Protein AF-A0AAU3KYB6-F1 (afdb_monomer_lite)

Structure (mmCIF, N/CA/C/O backbone):
data_AF-A0AAU3KYB6-F1
#
_entry.id   AF-A0AAU3KYB6-F1
#
loop_
_atom_site.group_PDB
_atom_site.id
_atom_site.type_symbol
_atom_site.label_atom_id
_atom_site.label_alt_id
_atom_site.label_comp_id
_atom_site.label_asym_id
_atom_site.label_entity_id
_atom_site.label_seq_id
_atom_site.pdbx_PDB_ins_code
_atom_site.Cartn_x
_atom_site.Cartn_y
_atom_site.Cartn_z
_atom_site.occupancy
_atom_site.B_iso_or_equiv
_atom_site.auth_seq_id
_atom_site.auth_comp_id
_atom_site.auth_asym_id
_atom_site.auth_atom_id
_atom_site.pdbx_PDB_model_num
ATOM 1 N N . MET A 1 1 ? 29.340 12.525 46.008 1.00 50.62 1 MET A N 1
ATOM 2 C CA . MET A 1 1 ? 28.254 12.495 45.004 1.00 50.62 1 MET A CA 1
ATOM 3 C C . MET A 1 1 ? 28.821 12.035 43.670 1.00 50.62 1 MET A C 1
ATOM 5 O O . MET A 1 1 ? 29.657 12.746 43.134 1.00 50.62 1 MET A O 1
ATOM 9 N N . ARG A 1 2 ? 28.405 10.852 43.195 1.00 40.25 2 ARG A N 1
ATOM 10 C CA . ARG A 1 2 ? 28.238 10.410 41.789 1.00 40.25 2 ARG A CA 1
ATOM 11 C C . ARG A 1 2 ? 28.167 8.876 41.790 1.00 40.25 2 ARG A C 1
ATOM 13 O O . ARG A 1 2 ? 29.157 8.210 42.063 1.00 40.25 2 ARG A O 1
ATOM 20 N N . ARG A 1 3 ? 26.961 8.345 41.566 1.00 44.59 3 ARG A N 1
ATOM 21 C CA . ARG A 1 3 ? 26.698 6.936 41.245 1.00 44.59 3 ARG A CA 1
ATOM 22 C C . ARG A 1 3 ? 26.716 6.795 39.717 1.00 44.59 3 ARG A C 1
ATOM 24 O O . ARG A 1 3 ? 26.076 7.601 39.051 1.00 44.59 3 ARG A O 1
ATOM 31 N N . LEU A 1 4 ? 27.405 5.780 39.205 1.00 51.25 4 LEU A N 1
ATOM 32 C CA . LEU A 1 4 ? 27.315 5.232 37.841 1.00 51.25 4 LEU A CA 1
ATOM 33 C C . LEU A 1 4 ? 27.366 3.705 38.046 1.00 51.25 4 LEU A C 1
ATOM 35 O O . LEU A 1 4 ? 28.386 3.203 38.503 1.00 51.25 4 LEU A O 1
ATOM 39 N N . SER A 1 5 ? 26.230 3.015 38.182 1.00 47.16 5 SER A N 1
ATOM 40 C CA . SER A 1 5 ? 25.428 2.360 37.128 1.00 47.16 5 SER A CA 1
ATOM 41 C C . SER A 1 5 ? 26.242 1.459 36.193 1.00 47.16 5 SER A C 1
ATOM 43 O O . SER A 1 5 ? 27.026 1.937 35.381 1.00 47.16 5 SER A O 1
ATOM 45 N N . ALA A 1 6 ? 26.007 0.152 36.328 1.00 44.03 6 ALA A N 1
ATOM 46 C CA . ALA A 1 6 ? 26.523 -0.927 35.491 1.00 44.03 6 ALA A CA 1
ATOM 47 C C . ALA A 1 6 ? 25.641 -1.153 34.245 1.00 44.03 6 ALA A C 1
ATOM 49 O O . ALA A 1 6 ? 24.423 -0.991 34.346 1.00 44.03 6 ALA A O 1
ATOM 50 N N . PRO A 1 7 ? 26.210 -1.609 33.116 1.00 52.59 7 PRO A N 1
ATOM 51 C CA . PRO A 1 7 ? 25.473 -2.321 32.077 1.00 52.59 7 PRO A CA 1
ATOM 52 C C . PRO A 1 7 ? 25.659 -3.844 32.193 1.00 52.59 7 PRO A C 1
ATOM 54 O O . PRO A 1 7 ? 26.770 -4.348 32.357 1.00 52.59 7 PRO A O 1
ATOM 57 N N . GLY A 1 8 ? 24.529 -4.555 32.131 1.00 43.97 8 GLY A N 1
ATOM 58 C CA . GLY A 1 8 ? 24.423 -6.012 32.158 1.00 43.97 8 GLY A CA 1
ATOM 59 C C . GLY A 1 8 ? 24.930 -6.685 30.881 1.00 43.97 8 GLY A C 1
ATOM 60 O O . GLY A 1 8 ? 24.945 -6.092 29.803 1.00 43.97 8 GLY A O 1
ATOM 61 N N . GLY A 1 9 ? 25.364 -7.935 31.047 1.00 37.03 9 GLY A N 1
ATOM 62 C CA . GLY A 1 9 ? 25.897 -8.788 29.993 1.00 37.03 9 GLY A CA 1
ATOM 63 C C . GLY A 1 9 ? 24.821 -9.345 29.063 1.00 37.03 9 GLY A C 1
ATOM 64 O O . GLY A 1 9 ? 23.719 -9.680 29.490 1.00 37.03 9 GLY A O 1
ATOM 65 N N . PHE A 1 10 ? 25.190 -9.472 27.791 1.00 39.91 10 PHE A N 1
ATOM 66 C CA . PHE A 1 10 ? 24.479 -10.262 26.795 1.00 39.91 10 PHE A CA 1
ATOM 67 C C . PHE A 1 10 ? 25.203 -11.601 26.629 1.00 39.91 10 PHE A C 1
ATOM 69 O O . PHE A 1 10 ? 26.360 -11.646 26.208 1.00 39.91 10 PHE A O 1
ATOM 76 N N . GLU A 1 11 ? 24.518 -12.687 26.980 1.00 40.69 11 GLU A N 1
ATOM 77 C CA . GLU A 1 11 ? 24.925 -14.056 26.674 1.00 40.69 11 GLU A CA 1
ATOM 78 C C . GLU A 1 11 ? 24.718 -14.338 25.177 1.00 40.69 11 GLU A C 1
ATOM 80 O O . GLU A 1 11 ? 23.602 -14.275 24.661 1.00 40.69 11 GLU A O 1
ATOM 85 N N . HIS A 1 12 ? 25.801 -14.677 24.476 1.00 36.50 12 HIS A N 1
ATOM 86 C CA . HIS A 1 12 ? 25.748 -15.271 23.144 1.00 36.50 12 HIS A CA 1
ATOM 87 C C . HIS A 1 12 ? 25.602 -16.790 23.270 1.00 36.50 12 HIS A C 1
ATOM 89 O O . HIS A 1 12 ? 26.562 -17.487 23.594 1.00 36.50 12 HIS A O 1
ATOM 95 N N . ASN A 1 13 ? 24.418 -17.310 22.945 1.00 42.19 13 ASN A N 1
ATOM 96 C CA . ASN A 1 13 ? 24.241 -18.729 22.656 1.00 42.19 13 ASN A CA 1
ATOM 97 C C . ASN A 1 13 ? 24.600 -19.005 21.194 1.00 42.19 13 ASN A C 1
ATOM 99 O O . ASN A 1 13 ? 23.906 -18.589 20.266 1.00 42.19 13 ASN A O 1
ATOM 103 N N . ALA A 1 14 ? 25.695 -19.736 21.004 1.00 43.91 14 ALA A N 1
ATOM 104 C CA . ALA A 1 14 ? 26.048 -20.359 19.743 1.00 43.91 14 ALA A CA 1
ATOM 105 C C . ALA A 1 14 ? 25.150 -21.581 19.502 1.00 43.91 14 ALA A C 1
ATOM 107 O O . ALA A 1 14 ? 25.152 -22.525 20.289 1.00 43.91 14 ALA A O 1
ATOM 108 N N . PHE A 1 15 ? 24.434 -21.600 18.379 1.00 38.59 15 PHE A N 1
ATOM 109 C CA . PHE A 1 15 ? 23.850 -22.823 17.838 1.00 38.59 15 PHE A CA 1
ATOM 110 C C . PHE A 1 15 ? 24.137 -22.885 16.340 1.00 38.59 15 PHE A C 1
ATOM 112 O O . PHE A 1 15 ? 23.463 -22.274 15.514 1.00 38.59 15 PHE A O 1
ATOM 119 N N . GLY A 1 16 ? 25.184 -23.625 15.986 1.00 41.62 16 GLY A N 1
ATOM 120 C CA . GLY A 1 16 ? 25.288 -24.194 14.652 1.00 41.62 16 GLY A CA 1
ATOM 121 C C . GLY A 1 16 ? 24.352 -25.396 14.548 1.00 41.62 16 GLY A C 1
ATOM 122 O O . GLY A 1 16 ? 24.191 -26.132 15.513 1.00 41.62 16 GLY A O 1
ATOM 123 N N . ILE A 1 17 ? 23.754 -25.604 13.376 1.00 41.78 17 ILE A N 1
ATOM 124 C CA . ILE A 1 17 ? 23.766 -26.867 12.617 1.00 41.78 17 ILE A CA 1
ATOM 125 C C . ILE A 1 17 ? 22.828 -26.722 11.412 1.00 41.78 17 ILE A C 1
ATOM 127 O O . ILE A 1 17 ? 21.664 -26.346 11.501 1.00 41.78 17 ILE A O 1
ATOM 131 N N . ARG A 1 18 ? 23.401 -27.073 10.262 1.00 47.62 18 ARG A N 1
ATOM 132 C CA . ARG A 1 18 ? 22.794 -27.233 8.942 1.00 47.62 18 ARG A CA 1
ATOM 133 C C . ARG A 1 18 ? 21.514 -28.072 8.990 1.00 47.62 18 ARG A C 1
ATOM 135 O O . ARG A 1 18 ? 21.583 -29.195 9.479 1.00 47.62 18 ARG A O 1
ATOM 142 N N . ARG A 1 19 ? 20.463 -27.651 8.275 1.00 47.38 19 ARG A N 1
ATOM 143 C CA . ARG A 1 19 ? 19.658 -28.543 7.414 1.00 47.38 19 ARG A CA 1
ATOM 144 C C . ARG A 1 19 ? 19.170 -27.792 6.175 1.00 47.38 19 ARG A C 1
ATOM 146 O O . ARG A 1 19 ? 18.340 -26.898 6.257 1.00 47.38 19 ARG A O 1
ATOM 153 N N . ARG A 1 20 ? 19.698 -28.206 5.019 1.00 49.06 20 ARG A N 1
ATOM 154 C CA . ARG A 1 20 ? 19.033 -28.068 3.721 1.00 49.06 20 ARG A CA 1
ATOM 155 C C . ARG A 1 20 ? 17.738 -28.875 3.799 1.00 49.06 20 ARG A C 1
ATOM 157 O O . ARG A 1 20 ? 17.800 -30.084 4.002 1.00 49.06 20 ARG A O 1
ATOM 164 N N . GLY A 1 21 ? 16.605 -28.209 3.642 1.00 35.72 21 GLY A N 1
ATOM 165 C CA . GLY A 1 21 ? 15.310 -28.831 3.412 1.00 35.72 21 GLY A CA 1
ATOM 166 C C . GLY A 1 21 ? 14.672 -28.146 2.215 1.00 35.72 21 GLY A C 1
ATOM 167 O O . GLY A 1 21 ? 14.280 -26.990 2.312 1.00 35.72 21 GLY A O 1
ATOM 168 N N . MET A 1 22 ? 14.642 -28.849 1.083 1.00 42.75 22 MET A N 1
ATOM 169 C CA . MET A 1 22 ? 13.776 -28.546 -0.053 1.00 42.75 22 MET A CA 1
ATOM 170 C C . MET A 1 22 ? 12.343 -28.365 0.449 1.00 42.75 22 MET A C 1
ATOM 172 O O . MET A 1 22 ? 11.793 -29.285 1.050 1.00 42.75 22 MET A O 1
ATOM 176 N N . VAL A 1 23 ? 11.727 -27.227 0.143 1.00 37.78 23 VAL A N 1
ATOM 177 C CA . VAL A 1 23 ? 10.269 -27.114 0.119 1.00 37.78 23 VAL A CA 1
ATOM 178 C C . VAL A 1 23 ? 9.878 -26.900 -1.332 1.00 37.78 23 VAL A C 1
ATOM 180 O O . VAL A 1 23 ? 9.979 -25.808 -1.882 1.00 37.78 23 VAL A O 1
ATOM 183 N N . THR A 1 24 ? 9.487 -27.997 -1.970 1.00 40.41 24 THR A N 1
ATOM 184 C CA . THR A 1 24 ? 8.730 -27.986 -3.216 1.00 40.41 24 THR A CA 1
ATOM 185 C C . THR A 1 24 ? 7.333 -27.473 -2.884 1.00 40.41 24 THR A C 1
ATOM 187 O O . THR A 1 24 ? 6.498 -28.228 -2.392 1.00 40.41 24 THR A O 1
ATOM 190 N N . ALA A 1 25 ? 7.077 -26.187 -3.111 1.00 40.38 25 ALA A N 1
ATOM 191 C CA . ALA A 1 25 ? 5.717 -25.670 -3.135 1.00 40.38 25 ALA A CA 1
ATOM 192 C C . ALA A 1 25 ? 5.170 -25.844 -4.557 1.00 40.38 25 ALA A C 1
ATOM 194 O O . ALA A 1 25 ? 5.595 -25.166 -5.492 1.00 40.38 25 ALA A O 1
ATOM 195 N N . LEU A 1 26 ? 4.256 -26.804 -4.714 1.00 37.41 26 LEU A N 1
ATOM 196 C CA . LEU A 1 26 ? 3.376 -26.906 -5.872 1.00 37.41 26 LEU A CA 1
ATOM 197 C C . LEU A 1 26 ? 2.545 -25.616 -5.946 1.00 37.41 26 LEU A C 1
ATOM 199 O O . LEU A 1 26 ? 1.655 -25.400 -5.125 1.00 37.41 26 LEU A O 1
ATOM 203 N N . ALA A 1 27 ? 2.828 -24.764 -6.926 1.00 37.28 27 ALA A N 1
ATOM 204 C CA . ALA A 1 27 ? 1.920 -23.699 -7.320 1.00 37.28 27 ALA A CA 1
ATOM 205 C C . ALA A 1 27 ? 0.818 -24.314 -8.193 1.00 37.28 27 ALA A C 1
ATOM 207 O O . ALA A 1 27 ? 1.007 -24.566 -9.383 1.00 37.28 27 ALA A O 1
ATOM 208 N N . THR A 1 28 ? -0.334 -24.600 -7.589 1.00 41.47 28 THR A N 1
ATOM 209 C CA . THR A 1 28 ? -1.549 -24.944 -8.329 1.00 41.47 28 THR A CA 1
ATOM 210 C C . THR A 1 28 ? -2.102 -23.663 -8.947 1.00 41.47 28 THR A C 1
ATOM 212 O O . THR A 1 28 ? -2.770 -22.876 -8.280 1.00 41.47 28 THR A O 1
ATOM 215 N N . ALA A 1 29 ? -1.800 -23.437 -10.223 1.00 35.81 29 ALA A N 1
ATOM 216 C CA . ALA A 1 29 ? -2.432 -22.395 -11.018 1.00 35.81 29 ALA A CA 1
ATOM 217 C C . ALA A 1 29 ? -3.900 -22.772 -11.270 1.00 35.81 29 ALA A C 1
ATOM 219 O O . ALA A 1 29 ? -4.199 -23.644 -12.085 1.00 35.81 29 ALA A O 1
ATOM 220 N N . VAL A 1 30 ? -4.827 -22.119 -10.569 1.00 43.53 30 VAL A N 1
ATOM 221 C CA . VAL A 1 30 ? -6.244 -22.120 -10.949 1.00 43.53 30 VAL A CA 1
ATOM 222 C C . VAL A 1 30 ? -6.434 -21.017 -11.987 1.00 43.53 30 VAL A C 1
ATOM 224 O O . VAL A 1 30 ? -6.620 -19.848 -11.661 1.00 43.53 30 VAL A O 1
ATOM 227 N N . LEU A 1 31 ? -6.355 -21.403 -13.260 1.00 42.69 31 LEU A N 1
ATOM 228 C CA . LEU A 1 31 ? -6.873 -20.624 -14.381 1.00 42.69 31 LEU A CA 1
ATOM 229 C C . LEU A 1 31 ? -8.405 -20.638 -14.302 1.00 42.69 31 LEU A C 1
ATOM 231 O O . LEU A 1 31 ? -9.045 -21.586 -14.756 1.00 42.69 31 LEU A O 1
ATOM 235 N N . LEU A 1 32 ? -9.003 -19.593 -13.726 1.00 38.41 32 LEU A N 1
ATOM 236 C CA . LEU A 1 32 ? -10.425 -19.318 -13.926 1.00 38.41 32 LEU A CA 1
ATOM 237 C C . LEU A 1 32 ? -10.581 -18.484 -15.202 1.00 38.41 32 LEU A C 1
ATOM 239 O O . LEU A 1 32 ? -10.502 -17.258 -15.202 1.00 38.41 32 LEU A O 1
ATOM 243 N N . THR A 1 33 ? -10.779 -19.180 -16.317 1.00 41.94 33 THR A N 1
ATOM 244 C CA . THR A 1 33 ? -11.206 -18.591 -17.587 1.00 41.94 33 THR A CA 1
ATOM 245 C C . THR A 1 33 ? -12.684 -18.216 -17.470 1.00 41.94 33 THR A C 1
ATOM 247 O O . THR A 1 33 ? -13.572 -19.023 -17.731 1.00 41.94 33 THR A O 1
ATOM 250 N N . GLY A 1 34 ? -12.961 -16.995 -17.016 1.00 39.44 34 GLY A N 1
ATOM 251 C CA . GLY A 1 34 ? -14.303 -16.420 -17.004 1.00 39.44 34 GLY A CA 1
ATOM 252 C C . GLY A 1 34 ? -14.602 -15.705 -18.317 1.00 39.44 34 GLY A C 1
ATOM 253 O O . GLY A 1 34 ? -14.406 -14.500 -18.428 1.00 39.44 34 GLY A O 1
ATOM 254 N N . THR A 1 35 ? -15.086 -16.440 -19.316 1.00 44.84 35 THR A N 1
ATOM 255 C CA . THR A 1 35 ? -15.743 -15.868 -20.498 1.00 44.84 35 THR A CA 1
ATOM 256 C C . THR A 1 35 ? -17.092 -15.278 -20.090 1.00 44.84 35 THR A C 1
ATOM 258 O O . THR A 1 35 ? -18.071 -16.013 -19.966 1.00 44.84 35 THR A O 1
ATOM 261 N N . ILE A 1 36 ? -17.168 -13.960 -19.905 1.00 50.16 36 ILE A N 1
ATOM 262 C CA . ILE A 1 36 ? -18.448 -13.245 -19.905 1.00 50.16 36 ILE A CA 1
ATOM 263 C C . ILE A 1 36 ? -18.579 -12.565 -21.263 1.00 50.16 36 ILE A C 1
ATOM 265 O O . ILE A 1 36 ? -17.970 -11.533 -21.535 1.00 50.16 36 ILE A O 1
ATOM 269 N N . GLY A 1 37 ? -19.356 -13.203 -22.135 1.00 39.28 37 GLY A N 1
ATOM 270 C CA . GLY A 1 37 ? -19.825 -12.606 -23.372 1.00 39.28 37 GLY A CA 1
ATOM 271 C C . GLY A 1 37 ? -20.923 -11.592 -23.073 1.00 39.28 37 GLY A C 1
ATOM 272 O O . GLY A 1 37 ? -21.983 -11.958 -22.575 1.00 39.28 37 GLY A O 1
ATOM 273 N N . PHE A 1 38 ? -20.685 -10.335 -23.434 1.00 46.44 38 PHE A N 1
ATOM 274 C CA . PHE A 1 38 ? -21.753 -9.385 -23.713 1.00 46.44 38 PHE A CA 1
ATOM 275 C C . PHE A 1 38 ? -21.804 -9.175 -25.222 1.00 46.44 38 PHE A C 1
ATOM 277 O O . PHE A 1 38 ? -20.977 -8.485 -25.811 1.00 46.44 38 PHE A O 1
ATOM 284 N N . ALA A 1 39 ? -22.785 -9.820 -25.848 1.00 47.25 39 ALA A N 1
ATOM 285 C CA . ALA A 1 39 ? -23.282 -9.402 -27.143 1.00 47.25 39 ALA A CA 1
ATOM 286 C C . ALA A 1 39 ? -24.112 -8.134 -26.916 1.00 47.25 39 ALA A C 1
ATOM 288 O O . ALA A 1 39 ? -25.157 -8.197 -26.268 1.00 47.25 39 ALA A O 1
ATOM 289 N N . GLN A 1 40 ? -23.665 -6.997 -27.450 1.00 46.50 40 GLN A N 1
ATOM 290 C CA . GLN A 1 40 ? -24.546 -5.856 -27.651 1.00 46.50 40 GLN A CA 1
ATOM 291 C C . GLN A 1 40 ? -24.634 -5.552 -29.144 1.00 46.50 40 GLN A C 1
ATOM 293 O O . GLN A 1 40 ? -23.630 -5.403 -29.839 1.00 46.50 40 GLN A O 1
ATOM 298 N N . ALA A 1 41 ? -25.881 -5.576 -29.611 1.00 44.03 41 ALA A N 1
ATOM 299 C CA . ALA A 1 41 ? -26.307 -5.354 -30.976 1.00 44.03 41 ALA A CA 1
ATOM 300 C C . ALA A 1 41 ? -25.941 -3.948 -31.469 1.00 44.03 41 ALA A C 1
ATOM 302 O O . ALA A 1 41 ? -25.800 -3.010 -30.686 1.00 44.03 41 ALA A O 1
ATOM 303 N N . GLY A 1 42 ? -25.770 -3.861 -32.785 1.00 52.00 42 GLY A N 1
ATOM 304 C CA . GLY A 1 42 ? -25.151 -2.747 -33.476 1.00 52.00 42 GLY A CA 1
ATOM 305 C C . GLY A 1 42 ? -25.880 -1.415 -33.369 1.00 52.00 42 GLY A C 1
ATOM 306 O O . GLY A 1 42 ? -27.101 -1.330 -33.468 1.00 52.00 42 GLY A O 1
ATOM 307 N N . ASP A 1 43 ? -25.055 -0.383 -33.298 1.00 53.97 43 ASP A N 1
ATOM 308 C CA . ASP A 1 43 ? -25.309 0.904 -33.918 1.00 53.97 43 ASP A CA 1
ATOM 309 C C . ASP A 1 43 ? -24.008 1.283 -34.638 1.00 53.97 43 ASP A C 1
ATOM 311 O O . ASP A 1 43 ? -22.938 1.368 -34.030 1.00 53.97 43 ASP A O 1
ATOM 315 N N . ALA A 1 44 ? -24.057 1.330 -35.967 1.00 52.47 44 ALA A N 1
ATOM 316 C CA . ALA A 1 44 ? -22.889 1.590 -36.794 1.00 52.47 44 ALA A CA 1
ATOM 317 C C . ALA A 1 44 ? -22.544 3.078 -36.686 1.00 52.47 44 ALA A C 1
ATOM 319 O O . ALA A 1 44 ? -23.215 3.923 -37.276 1.00 52.47 44 ALA A O 1
ATOM 320 N N . ALA A 1 45 ? -21.490 3.393 -35.933 1.00 62.22 45 ALA A N 1
ATOM 321 C CA . ALA A 1 45 ? -20.931 4.735 -35.894 1.00 62.22 45 ALA A CA 1
ATOM 322 C C . ALA A 1 45 ? -20.526 5.181 -37.317 1.00 62.22 45 ALA A C 1
ATOM 324 O O . ALA A 1 45 ? -19.941 4.384 -38.063 1.00 62.22 45 ALA A O 1
ATOM 325 N N . PRO A 1 46 ? -20.820 6.432 -37.718 1.00 73.25 46 PRO A N 1
ATOM 326 C CA . PRO A 1 46 ? -20.381 6.956 -39.004 1.00 73.25 46 PRO A CA 1
ATOM 327 C C . PRO A 1 46 ? -18.845 6.940 -39.088 1.00 73.25 46 PRO A C 1
ATOM 329 O O . PRO A 1 46 ? -18.177 7.163 -38.074 1.00 73.25 46 PRO A O 1
ATOM 332 N N . PRO A 1 47 ? -18.267 6.678 -40.276 1.00 77.00 47 PRO A N 1
ATOM 333 C CA . PRO A 1 47 ? -16.821 6.666 -40.436 1.00 77.00 47 PRO A CA 1
ATOM 334 C C . PRO A 1 47 ? -16.236 8.041 -40.072 1.00 77.00 47 PRO A C 1
ATOM 336 O O . PRO A 1 47 ? -16.848 9.067 -40.390 1.00 77.00 47 PRO A O 1
ATOM 339 N N . PRO A 1 48 ? -15.061 8.084 -39.419 1.00 76.56 48 PRO A N 1
ATOM 340 C CA . PRO A 1 48 ? -14.404 9.343 -39.106 1.00 76.56 48 PRO A CA 1
ATOM 341 C C . PRO A 1 48 ? -14.060 10.109 -40.397 1.00 76.56 48 PRO A C 1
ATOM 343 O O . PRO A 1 48 ? -13.788 9.488 -41.431 1.00 76.56 48 PRO A O 1
ATOM 346 N N . PRO A 1 49 ? -14.066 11.455 -40.365 1.00 70.56 49 PRO A N 1
ATOM 347 C CA . PRO A 1 49 ? -13.617 12.259 -41.494 1.00 70.56 49 PRO A CA 1
ATOM 348 C C . PRO A 1 49 ? -12.154 11.936 -41.818 1.00 70.56 49 PRO A C 1
ATOM 350 O O . PRO A 1 49 ? -11.331 11.781 -40.918 1.00 70.56 49 PRO A O 1
ATOM 353 N N . ALA A 1 50 ? -11.845 11.833 -43.112 1.00 64.31 50 ALA A N 1
ATOM 354 C CA . ALA A 1 50 ? -10.495 11.591 -43.604 1.00 64.31 50 ALA A CA 1
ATOM 355 C C . ALA A 1 50 ? -9.534 12.666 -43.071 1.00 64.31 50 ALA A C 1
ATOM 357 O O . ALA A 1 50 ? -9.706 13.854 -43.355 1.00 64.31 50 ALA A O 1
ATOM 358 N N . GLU A 1 51 ? -8.534 12.245 -42.297 1.00 62.19 51 GLU A N 1
ATOM 359 C CA . GLU A 1 51 ? -7.470 13.131 -41.842 1.00 62.19 51 GLU A CA 1
ATOM 360 C C . GLU A 1 51 ? -6.692 13.677 -43.052 1.00 62.19 51 GLU A C 1
ATOM 362 O O . GLU A 1 51 ? -6.378 12.925 -43.983 1.00 62.19 51 GLU A O 1
ATOM 367 N N . PRO A 1 52 ? -6.365 14.980 -43.078 1.00 63.12 52 PRO A N 1
ATOM 368 C CA . PRO A 1 52 ? -5.477 15.524 -44.090 1.00 63.12 52 PRO A CA 1
ATOM 369 C C . PRO A 1 52 ? -4.092 14.894 -43.924 1.00 63.12 52 PRO A C 1
ATOM 371 O O . PRO A 1 52 ? -3.519 14.907 -42.837 1.00 63.12 52 PRO A O 1
ATOM 374 N N . ALA A 1 53 ? -3.553 14.353 -45.018 1.00 58.16 53 ALA A N 1
ATOM 375 C CA . ALA A 1 53 ? -2.210 13.794 -45.075 1.00 58.16 53 ALA A CA 1
ATOM 376 C C . ALA A 1 53 ? -1.180 14.830 -44.594 1.00 58.16 53 ALA A C 1
ATOM 378 O O . ALA A 1 53 ? -0.845 15.779 -45.306 1.00 58.16 53 ALA A O 1
ATOM 379 N N . VAL A 1 54 ? -0.689 14.648 -43.369 1.00 59.31 54 VAL A N 1
ATOM 380 C CA . VAL A 1 54 ? 0.407 15.439 -42.819 1.00 59.31 54 VAL A CA 1
ATOM 381 C C . VAL A 1 54 ? 1.685 14.984 -43.514 1.00 59.31 54 VAL A C 1
ATOM 383 O O . VAL A 1 54 ? 2.067 13.816 -43.458 1.00 59.31 54 VAL A O 1
ATOM 386 N N . ALA A 1 55 ? 2.309 15.922 -44.222 1.00 60.91 55 ALA A N 1
ATOM 387 C CA . ALA A 1 55 ? 3.570 15.729 -44.915 1.00 60.91 55 ALA A CA 1
ATOM 388 C C . ALA A 1 55 ? 4.638 15.160 -43.968 1.00 60.91 55 ALA A C 1
ATOM 390 O O . ALA A 1 55 ? 4.820 15.644 -42.851 1.00 60.91 55 ALA A O 1
ATOM 391 N N . ALA A 1 56 ? 5.347 14.136 -44.445 1.00 61.06 56 ALA A N 1
ATOM 392 C CA . ALA A 1 56 ? 6.461 13.523 -43.737 1.00 61.06 56 ALA A CA 1
ATOM 393 C C . ALA A 1 56 ? 7.508 14.587 -43.337 1.00 61.06 56 ALA A C 1
ATOM 395 O O . ALA A 1 56 ? 7.892 15.402 -44.183 1.00 61.06 56 ALA A O 1
ATOM 396 N N . PRO A 1 57 ? 7.992 14.597 -42.082 1.00 67.94 57 PRO A N 1
ATOM 397 C CA . PRO A 1 57 ? 9.059 15.501 -41.679 1.00 67.94 57 PRO A CA 1
ATOM 398 C C . PRO A 1 57 ? 10.377 15.134 -42.385 1.00 67.94 57 PRO A C 1
ATOM 400 O O . PRO A 1 57 ? 10.623 13.957 -42.667 1.00 67.94 57 PRO A O 1
ATOM 403 N N . PRO A 1 58 ? 11.247 16.120 -42.673 1.00 63.03 58 PRO A N 1
ATOM 404 C CA . PRO A 1 58 ? 12.541 15.860 -43.283 1.00 63.03 58 PRO A CA 1
ATOM 405 C C . PRO A 1 58 ? 13.421 15.017 -42.353 1.00 63.03 58 PRO A C 1
ATOM 407 O O . PRO A 1 58 ? 13.511 15.264 -41.148 1.00 63.03 58 PRO A O 1
ATOM 410 N N . LEU A 1 59 ? 14.090 14.027 -42.947 1.00 53.75 59 LEU A N 1
ATOM 411 C CA . LEU A 1 59 ? 15.122 13.213 -42.313 1.00 53.75 59 LEU A CA 1
ATOM 412 C C . LEU A 1 59 ? 16.200 14.139 -41.731 1.00 53.75 59 LEU A C 1
ATOM 414 O O . LEU A 1 59 ? 16.974 14.750 -42.465 1.00 53.75 59 LEU A O 1
ATOM 418 N N . THR A 1 60 ? 16.223 14.262 -40.405 1.00 57.09 60 THR A N 1
ATOM 419 C CA . THR A 1 60 ? 17.279 14.977 -39.687 1.00 57.09 60 THR A CA 1
ATOM 420 C C . THR A 1 60 ? 18.490 14.056 -39.580 1.00 57.09 60 THR A C 1
ATOM 422 O O . THR A 1 60 ? 18.375 12.911 -39.145 1.00 57.09 60 THR A O 1
ATOM 425 N N . SER A 1 61 ? 19.640 14.555 -40.029 1.00 56.06 61 SER A N 1
ATOM 426 C CA . SER A 1 61 ? 20.929 13.867 -40.041 1.00 56.06 61 SER A CA 1
ATOM 427 C C . SER A 1 61 ? 21.295 13.257 -38.686 1.00 56.06 61 SER A C 1
ATOM 429 O O . SER A 1 61 ? 21.191 13.906 -37.646 1.00 56.06 61 SER A O 1
ATOM 431 N N . ALA A 1 62 ? 21.776 12.013 -38.725 1.00 63.09 62 ALA A N 1
ATOM 432 C CA . ALA A 1 62 ? 22.287 11.287 -37.570 1.00 63.09 62 ALA A CA 1
ATOM 433 C C . ALA A 1 62 ? 23.478 12.023 -36.913 1.00 63.09 62 ALA A C 1
ATOM 435 O O . ALA A 1 62 ? 24.367 12.495 -37.630 1.00 63.09 62 ALA A O 1
ATOM 436 N N . PRO A 1 63 ? 23.538 12.108 -35.571 1.00 64.56 63 PRO A N 1
ATOM 437 C CA . PRO A 1 63 ? 24.690 12.659 -34.869 1.00 64.56 63 PRO A CA 1
ATOM 438 C C . PRO A 1 63 ? 25.911 11.731 -34.982 1.00 64.56 63 PRO A C 1
ATOM 440 O O . PRO A 1 63 ? 25.793 10.506 -34.983 1.00 64.56 63 PRO A O 1
ATOM 443 N N . ALA A 1 64 ? 27.094 12.340 -35.085 1.00 67.75 64 ALA A N 1
ATOM 444 C CA . ALA A 1 64 ? 28.379 11.653 -35.158 1.00 67.75 64 ALA A CA 1
ATOM 445 C C . ALA A 1 64 ? 28.646 10.787 -33.905 1.00 67.75 64 ALA A C 1
ATOM 447 O O . ALA A 1 64 ? 28.234 11.165 -32.805 1.00 67.75 64 ALA A O 1
ATOM 448 N N . PRO A 1 65 ? 29.362 9.653 -34.039 1.00 68.19 65 PRO A N 1
ATOM 449 C CA . PRO A 1 65 ? 29.708 8.806 -32.903 1.00 68.19 65 PRO A CA 1
ATOM 450 C C . PRO A 1 65 ? 30.622 9.561 -31.928 1.00 68.19 65 PRO A C 1
ATOM 452 O O . PRO A 1 65 ? 31.697 10.033 -32.299 1.00 68.19 65 PRO A O 1
ATOM 455 N N . GLY A 1 66 ? 30.172 9.683 -30.678 1.00 67.69 66 GLY A N 1
ATOM 456 C CA . GLY A 1 66 ? 30.959 10.240 -29.581 1.00 67.69 66 GLY A CA 1
ATOM 457 C C . GLY A 1 66 ? 32.160 9.352 -29.213 1.00 67.69 66 GLY A C 1
ATOM 458 O O . GLY A 1 66 ? 32.152 8.151 -29.498 1.00 67.69 66 GLY A O 1
ATOM 459 N N . PRO A 1 67 ? 33.207 9.929 -28.596 1.00 68.38 67 PRO A N 1
ATOM 460 C CA . PRO A 1 67 ? 34.433 9.215 -28.260 1.00 68.38 67 PRO A CA 1
ATOM 461 C C . PRO A 1 67 ? 34.190 8.099 -27.234 1.00 68.38 67 PRO A C 1
ATOM 463 O O . PRO A 1 67 ? 33.392 8.236 -26.309 1.00 68.38 67 PRO A O 1
ATOM 466 N N . ALA A 1 68 ? 34.910 6.991 -27.421 1.00 67.62 68 ALA A N 1
ATOM 467 C CA . ALA A 1 68 ? 34.839 5.792 -26.596 1.00 67.62 68 ALA A CA 1
ATOM 468 C C . ALA A 1 68 ? 35.167 6.068 -25.109 1.00 67.62 68 ALA A C 1
ATOM 470 O O . ALA A 1 68 ? 36.049 6.883 -24.820 1.00 67.62 68 ALA A O 1
ATOM 471 N N . PRO A 1 69 ? 34.506 5.375 -24.162 1.00 64.12 69 PRO A N 1
ATOM 472 C CA . PRO A 1 69 ? 34.752 5.544 -22.735 1.00 64.12 69 PRO A CA 1
ATOM 473 C C . PRO A 1 69 ? 36.146 5.041 -22.336 1.00 64.12 69 PRO A C 1
ATOM 475 O O . PRO A 1 69 ? 36.598 3.978 -22.764 1.00 64.12 69 PRO A O 1
ATOM 478 N N . ALA A 1 70 ? 36.820 5.822 -21.490 1.00 57.72 70 ALA A N 1
ATOM 479 C CA . ALA A 1 70 ? 38.105 5.475 -20.899 1.00 57.72 70 ALA A CA 1
ATOM 480 C C . ALA A 1 70 ? 37.978 4.267 -19.953 1.00 57.72 70 ALA A C 1
ATOM 482 O O . ALA A 1 70 ? 37.010 4.139 -19.204 1.00 57.72 70 ALA A O 1
ATOM 483 N N . ALA A 1 71 ? 38.980 3.387 -19.995 1.00 62.75 71 ALA A N 1
ATOM 484 C CA . ALA A 1 71 ? 39.060 2.177 -19.186 1.00 62.75 71 ALA A CA 1
ATOM 485 C C . ALA A 1 71 ? 39.110 2.479 -17.670 1.00 62.75 71 ALA A C 1
ATOM 487 O O . ALA A 1 71 ? 39.724 3.471 -17.265 1.00 62.75 71 ALA A O 1
ATOM 488 N N . PRO A 1 72 ? 38.523 1.620 -16.813 1.00 62.44 72 PRO A N 1
ATOM 489 C CA . PRO A 1 72 ? 38.585 1.795 -15.367 1.00 62.44 72 PRO A CA 1
ATOM 490 C C . PRO A 1 72 ? 39.998 1.526 -14.828 1.00 62.44 72 PRO A C 1
ATOM 492 O O . PRO A 1 72 ? 40.601 0.481 -15.075 1.00 62.44 72 PRO A O 1
ATOM 495 N N . SER A 1 73 ? 40.504 2.488 -14.055 1.00 66.44 73 SER A N 1
ATOM 496 C CA . SER A 1 73 ? 41.760 2.402 -13.308 1.00 66.44 73 SER A CA 1
ATOM 497 C C . SER A 1 73 ? 41.649 1.356 -12.192 1.00 66.44 73 SER A C 1
ATOM 499 O O . SER A 1 73 ? 40.741 1.414 -11.362 1.00 66.44 73 SER A O 1
ATOM 501 N N . SER A 1 74 ? 42.562 0.384 -12.184 1.00 56.97 74 SER A N 1
ATOM 502 C CA . SER A 1 74 ? 42.644 -0.667 -11.167 1.00 56.97 74 SER A CA 1
ATOM 503 C C . SER A 1 74 ? 43.076 -0.097 -9.812 1.00 56.97 74 SER A C 1
ATOM 505 O O . SER A 1 74 ? 44.161 0.467 -9.685 1.00 56.97 74 SER A O 1
ATOM 507 N N . ALA A 1 75 ? 42.244 -0.277 -8.785 1.00 59.06 75 ALA A N 1
ATOM 508 C CA . ALA A 1 75 ? 42.619 -0.022 -7.396 1.00 59.06 75 ALA A CA 1
ATOM 509 C C . ALA A 1 75 ? 43.523 -1.155 -6.852 1.00 59.06 75 ALA A C 1
ATOM 511 O O . ALA A 1 75 ? 43.344 -2.313 -7.239 1.00 59.06 75 ALA A O 1
ATOM 512 N N . PRO A 1 76 ? 44.489 -0.855 -5.961 1.00 67.94 76 PRO A N 1
ATOM 513 C CA . PRO A 1 76 ? 45.393 -1.854 -5.394 1.00 67.94 76 PRO A CA 1
ATOM 514 C C . PRO A 1 76 ? 44.716 -2.738 -4.323 1.00 67.94 76 PRO A C 1
ATOM 516 O O . PRO A 1 76 ? 43.758 -2.306 -3.678 1.00 67.94 76 PRO A O 1
ATOM 519 N N . PRO A 1 77 ? 45.221 -3.967 -4.096 1.00 65.69 77 PRO A N 1
ATOM 520 C CA . PRO A 1 77 ? 44.645 -4.915 -3.145 1.00 65.69 77 PRO A CA 1
ATOM 521 C C . PRO A 1 77 ? 44.922 -4.528 -1.683 1.00 65.69 77 PRO A C 1
ATOM 523 O O . PRO A 1 77 ? 46.046 -4.198 -1.306 1.00 65.69 77 PRO A O 1
ATOM 526 N N . VAL A 1 78 ? 43.884 -4.623 -0.848 1.00 64.44 78 VAL A N 1
ATOM 527 C CA . VAL A 1 78 ? 43.946 -4.449 0.612 1.00 64.44 78 VAL A CA 1
ATOM 528 C C . VAL A 1 78 ? 44.492 -5.730 1.255 1.00 64.44 78 VAL A C 1
ATOM 530 O O . VAL A 1 78 ? 44.039 -6.831 0.946 1.00 64.44 78 VAL A O 1
ATOM 533 N N . ALA A 1 79 ? 45.487 -5.586 2.132 1.00 64.31 79 ALA A N 1
ATOM 534 C CA . ALA A 1 79 ? 46.158 -6.686 2.824 1.00 64.31 79 ALA A CA 1
ATOM 535 C C . ALA A 1 79 ? 45.246 -7.402 3.853 1.00 64.31 79 ALA A C 1
ATOM 537 O O . ALA A 1 79 ? 44.362 -6.767 4.433 1.00 64.31 79 ALA A O 1
ATOM 538 N N . PRO A 1 80 ? 45.470 -8.703 4.127 1.00 62.75 80 PRO A N 1
ATOM 539 C CA . PRO A 1 80 ? 44.693 -9.461 5.105 1.00 62.75 80 PRO A CA 1
ATOM 540 C C . PRO A 1 80 ? 45.107 -9.135 6.549 1.00 62.75 80 PRO A C 1
ATOM 542 O O . PRO A 1 80 ? 46.289 -9.121 6.888 1.00 62.75 80 PRO A O 1
ATOM 545 N N . VAL A 1 81 ? 44.113 -8.921 7.412 1.00 62.16 81 VAL A N 1
ATOM 546 C CA . VAL A 1 81 ? 44.270 -8.791 8.868 1.00 62.16 81 VAL A CA 1
ATOM 547 C C . VAL A 1 81 ? 44.232 -10.166 9.544 1.00 62.16 81 VAL A C 1
ATOM 549 O O . VAL A 1 81 ? 43.328 -10.968 9.314 1.00 62.16 81 VAL A O 1
ATOM 552 N N . THR A 1 82 ? 45.233 -10.431 10.380 1.00 57.56 82 THR A N 1
ATOM 553 C CA . THR A 1 82 ? 45.434 -11.673 11.140 1.00 57.56 82 THR A CA 1
ATOM 554 C C . THR A 1 82 ? 44.503 -11.748 12.363 1.00 57.56 82 THR A C 1
ATOM 556 O O . THR A 1 82 ? 44.412 -10.763 13.097 1.00 57.56 82 THR A O 1
ATOM 559 N N . PRO A 1 83 ? 43.853 -12.891 12.656 1.00 55.59 83 PRO A N 1
ATOM 560 C CA . PRO A 1 83 ? 43.083 -13.066 13.887 1.00 55.59 83 PRO A CA 1
ATOM 561 C C . PRO A 1 83 ? 43.986 -13.417 15.086 1.00 55.59 83 PRO A C 1
ATOM 563 O O . PRO A 1 83 ? 44.841 -14.298 15.001 1.00 55.59 83 PRO A O 1
ATOM 566 N N . VAL A 1 84 ? 43.769 -12.733 16.213 1.00 58.84 84 VAL A N 1
ATOM 567 C CA . VAL A 1 84 ? 44.364 -13.024 17.531 1.00 58.84 84 VAL A CA 1
ATOM 568 C C . VAL A 1 84 ? 43.590 -14.156 18.218 1.00 58.84 84 VAL A C 1
ATOM 570 O O . VAL A 1 84 ? 42.361 -14.173 18.207 1.00 58.84 84 VAL A O 1
ATOM 573 N N . ALA A 1 85 ? 44.324 -15.104 18.804 1.00 56.91 85 ALA A N 1
ATOM 574 C CA . ALA A 1 85 ? 43.807 -16.263 19.532 1.00 56.91 85 ALA A CA 1
ATOM 575 C C . ALA A 1 85 ? 43.256 -15.896 20.931 1.00 56.91 85 ALA A C 1
ATOM 577 O O . ALA A 1 85 ? 43.780 -14.973 21.555 1.00 56.91 85 ALA A O 1
ATOM 578 N N . PRO A 1 86 ? 42.252 -16.624 21.460 1.00 59.34 86 PRO A N 1
ATOM 579 C CA . PRO A 1 86 ? 41.802 -16.473 22.841 1.00 59.34 86 PRO A CA 1
ATOM 580 C C . PRO A 1 86 ? 42.618 -17.353 23.803 1.00 59.34 86 PRO A C 1
ATOM 582 O O . PRO A 1 86 ? 42.762 -18.557 23.590 1.00 59.34 86 PRO A O 1
ATOM 585 N N . ASP A 1 87 ? 43.116 -16.734 24.872 1.00 54.78 87 ASP A N 1
ATOM 586 C CA . ASP A 1 87 ? 43.764 -17.391 26.010 1.00 54.78 87 ASP A CA 1
ATOM 587 C C . ASP A 1 87 ? 42.706 -17.942 26.990 1.00 54.78 87 ASP A C 1
ATOM 589 O O . ASP A 1 87 ? 41.644 -17.343 27.191 1.00 54.78 87 ASP A O 1
ATOM 593 N N . GLN A 1 88 ? 42.976 -19.120 27.549 1.00 52.28 88 GLN A N 1
ATOM 594 C CA . GLN A 1 88 ? 42.085 -19.906 28.413 1.00 52.28 88 GLN A CA 1
ATOM 595 C C . GLN A 1 88 ? 42.140 -19.428 29.885 1.00 52.28 88 GLN A C 1
ATOM 597 O O . GLN A 1 88 ? 43.092 -18.764 30.286 1.00 52.28 88 GLN A O 1
ATOM 602 N N . PRO A 1 89 ? 41.151 -19.779 30.736 1.00 53.09 89 PRO A N 1
ATOM 603 C CA . PRO A 1 89 ? 41.018 -19.243 32.088 1.00 53.09 89 PRO A CA 1
ATOM 604 C C . PRO A 1 89 ? 41.763 -20.072 33.147 1.00 53.09 89 PRO A C 1
ATOM 606 O O . PRO A 1 89 ? 41.900 -21.290 33.026 1.00 53.09 89 PRO A O 1
ATOM 609 N N . ALA A 1 90 ? 42.131 -19.415 34.251 1.00 46.47 90 ALA A N 1
ATOM 610 C CA . ALA A 1 90 ? 42.522 -20.058 35.508 1.00 46.47 90 ALA A CA 1
ATOM 611 C C . ALA A 1 90 ? 41.450 -19.843 36.613 1.00 46.47 90 ALA A C 1
ATOM 613 O O . ALA A 1 90 ? 40.712 -18.857 36.546 1.00 46.47 90 ALA A O 1
ATOM 614 N N . PRO A 1 91 ? 41.331 -20.752 37.608 1.00 58.47 91 PRO A N 1
ATOM 615 C CA . PRO A 1 91 ? 40.201 -20.831 38.544 1.00 58.47 91 PRO A CA 1
ATOM 616 C C . PRO A 1 91 ? 40.485 -20.229 39.942 1.00 58.47 91 PRO A C 1
ATOM 618 O O . PRO A 1 91 ? 41.581 -19.743 40.191 1.00 58.47 91 PRO A O 1
ATOM 621 N N . VAL A 1 92 ? 39.500 -20.398 40.850 1.00 45.56 92 VAL A N 1
ATOM 622 C CA . VAL A 1 92 ? 39.462 -20.201 42.331 1.00 45.56 92 VAL A CA 1
ATOM 623 C C . VAL A 1 92 ? 39.123 -18.768 42.808 1.00 45.56 92 VAL A C 1
ATOM 625 O O . VAL A 1 92 ? 39.544 -17.804 42.195 1.00 45.56 92 VAL A O 1
ATOM 628 N N . THR A 1 93 ? 38.333 -18.484 43.857 1.00 42.50 93 THR A N 1
ATOM 629 C CA . THR A 1 93 ? 38.123 -19.139 45.163 1.00 42.50 93 THR A CA 1
ATOM 630 C C . THR A 1 93 ? 36.773 -18.722 45.785 1.00 42.50 93 THR A C 1
ATOM 632 O O . THR A 1 93 ? 36.299 -17.605 45.594 1.00 42.50 93 THR A O 1
ATOM 635 N N . THR A 1 94 ? 36.192 -19.633 46.561 1.00 48.56 94 THR A N 1
ATOM 636 C CA . THR A 1 94 ? 34.998 -19.556 47.419 1.00 48.56 94 THR A CA 1
ATOM 637 C C . THR A 1 94 ? 35.105 -18.533 48.566 1.00 48.56 94 THR A C 1
ATOM 639 O O . THR A 1 94 ? 36.108 -18.534 49.272 1.00 48.56 94 THR A O 1
ATOM 642 N N . THR A 1 95 ? 34.023 -17.798 48.866 1.00 53.09 95 THR A N 1
ATOM 643 C CA . THR A 1 95 ? 33.786 -17.188 50.197 1.00 53.09 95 THR A CA 1
ATOM 644 C C . THR A 1 95 ? 32.302 -17.306 50.579 1.00 53.09 95 THR A C 1
ATOM 646 O O . THR A 1 95 ? 31.461 -16.751 49.871 1.00 53.09 95 THR A O 1
ATOM 649 N N . PRO A 1 96 ? 31.948 -17.997 51.680 1.00 51.22 96 PRO A N 1
ATOM 650 C CA . PRO A 1 96 ? 30.600 -17.996 52.245 1.00 51.22 96 PRO A CA 1
ATOM 651 C C . PRO A 1 96 ? 30.477 -17.067 53.469 1.00 51.22 96 PRO A C 1
ATOM 653 O O . PRO A 1 96 ? 31.366 -17.038 54.316 1.00 51.22 96 PRO A O 1
ATOM 656 N N . GLY A 1 97 ? 29.326 -16.397 53.608 1.00 47.56 97 GLY A N 1
ATOM 657 C CA . GLY A 1 97 ? 28.819 -15.924 54.905 1.00 47.56 97 GLY A CA 1
ATOM 658 C C . GLY A 1 97 ? 28.403 -14.451 54.978 1.00 47.56 97 GLY A C 1
ATOM 659 O O . GLY A 1 97 ? 29.257 -13.582 55.097 1.00 47.56 97 GLY A O 1
ATOM 660 N N . ALA A 1 98 ? 27.088 -14.195 55.002 1.00 49.88 98 ALA A N 1
ATOM 661 C CA . ALA A 1 98 ? 26.472 -13.082 55.737 1.00 49.88 98 ALA A CA 1
ATOM 662 C C . ALA A 1 98 ? 24.947 -13.304 55.890 1.00 49.88 98 ALA A C 1
ATOM 664 O O . ALA A 1 98 ? 24.172 -13.095 54.964 1.00 49.88 98 ALA A O 1
AT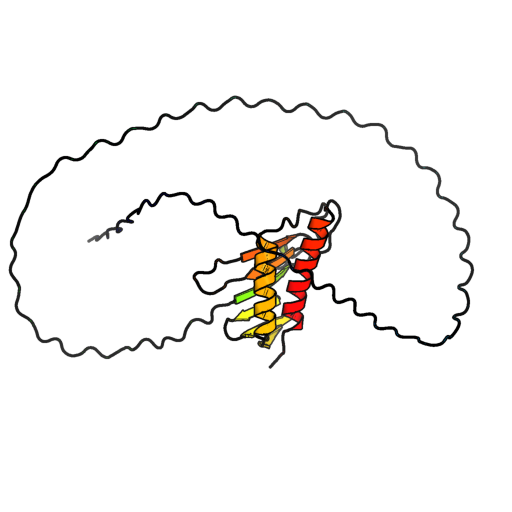OM 665 N N . GLU A 1 99 ? 24.597 -13.829 57.065 1.00 49.41 99 GLU A N 1
ATOM 666 C CA . GLU A 1 99 ? 23.409 -13.660 57.925 1.00 49.41 99 GLU A CA 1
ATOM 667 C C . GLU A 1 99 ? 22.087 -13.034 57.392 1.00 49.41 99 GLU A C 1
ATOM 669 O O . GLU A 1 99 ? 22.096 -11.934 56.837 1.00 49.41 99 GLU A O 1
ATOM 674 N N . PRO A 1 100 ? 20.913 -13.659 57.652 1.00 53.53 100 PRO A N 1
ATOM 675 C CA . PRO A 1 100 ? 19.603 -13.089 57.333 1.00 53.53 100 PRO A CA 1
ATOM 676 C C . PRO A 1 100 ? 19.089 -12.139 58.435 1.00 53.53 100 PRO A C 1
ATOM 678 O O . PRO A 1 100 ? 18.942 -12.526 59.593 1.00 53.53 100 PRO A O 1
ATOM 681 N N . ALA A 1 101 ? 18.747 -10.904 58.058 1.00 58.00 101 ALA A N 1
ATOM 682 C CA . ALA A 1 101 ? 18.058 -9.938 58.920 1.00 58.00 101 ALA A CA 1
ATOM 683 C C . ALA A 1 101 ? 16.543 -10.251 59.045 1.00 58.00 101 ALA A C 1
ATOM 685 O O . ALA A 1 101 ? 15.951 -10.782 58.101 1.00 58.00 101 ALA A O 1
ATOM 686 N N . PRO A 1 102 ? 15.892 -9.928 60.183 1.00 65.94 102 PRO A N 1
ATOM 687 C CA . PRO A 1 102 ? 14.504 -10.311 60.462 1.00 65.94 102 PRO A CA 1
ATOM 688 C C . PRO A 1 102 ? 13.468 -9.519 59.633 1.00 65.94 102 PRO A C 1
ATOM 690 O O . PRO A 1 102 ? 13.731 -8.383 59.229 1.00 65.94 102 PRO A O 1
ATOM 693 N N . PRO A 1 103 ? 12.265 -10.083 59.397 1.00 58.59 103 PRO A N 1
ATOM 694 C CA . PRO A 1 103 ? 11.236 -9.466 58.564 1.00 58.59 103 PRO A CA 1
ATOM 695 C C . PRO A 1 103 ? 10.516 -8.323 59.296 1.00 58.59 103 PRO A C 1
ATOM 697 O O . PRO A 1 103 ? 9.919 -8.521 60.353 1.00 58.59 103 PRO A O 1
ATOM 700 N N . VAL A 1 104 ? 10.522 -7.127 58.704 1.00 63.03 104 VAL A N 1
ATOM 701 C CA . VAL A 1 104 ? 9.619 -6.028 59.084 1.00 63.03 104 VAL A CA 1
ATOM 702 C C . VAL A 1 104 ? 8.273 -6.172 58.353 1.00 63.03 104 VAL A C 1
ATOM 704 O O . VAL A 1 104 ? 8.263 -6.520 57.170 1.00 63.03 104 VAL A O 1
ATOM 707 N N . PRO A 1 105 ? 7.125 -5.907 59.007 1.00 56.22 105 PRO A N 1
ATOM 708 C CA . PRO A 1 105 ? 5.816 -6.001 58.369 1.00 56.22 105 PRO A CA 1
ATOM 709 C C . PRO A 1 105 ? 5.588 -4.788 57.456 1.00 56.22 105 PRO A C 1
ATOM 711 O O . PRO A 1 105 ? 5.436 -3.659 57.922 1.00 56.22 105 PRO A O 1
ATOM 714 N N . VAL A 1 106 ? 5.566 -5.010 56.142 1.00 59.25 106 VAL A N 1
ATOM 715 C CA . VAL A 1 106 ? 5.205 -3.982 55.158 1.00 59.25 106 VAL A CA 1
ATOM 716 C C . VAL A 1 106 ? 3.683 -3.842 55.074 1.00 59.25 106 VAL A C 1
ATOM 718 O O . VAL A 1 106 ? 2.967 -4.805 54.810 1.00 59.25 106 VAL A O 1
ATOM 721 N N . SER A 1 107 ? 3.187 -2.625 55.312 1.00 57.50 107 SER A N 1
ATOM 722 C CA . SER A 1 107 ? 1.801 -2.241 55.010 1.00 57.50 107 SER A CA 1
ATOM 723 C C . SER A 1 107 ? 1.522 -2.392 53.505 1.00 57.50 107 SER A C 1
ATOM 725 O O . S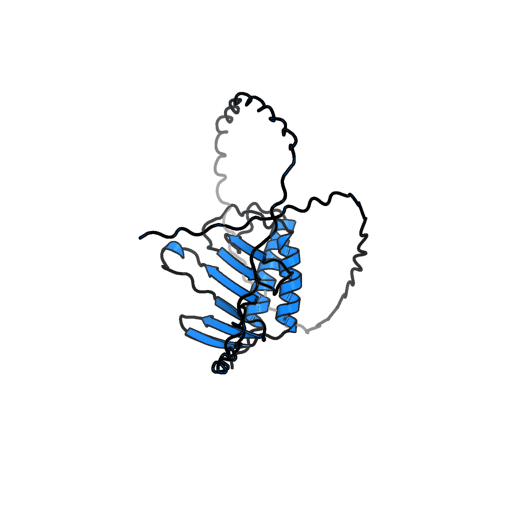ER A 1 107 ? 2.420 -2.120 52.704 1.00 57.50 107 SER A O 1
ATOM 727 N N . PRO A 1 108 ? 0.310 -2.812 53.091 1.00 52.62 108 PRO A N 1
ATOM 728 C CA . PRO A 1 108 ? 0.009 -3.062 51.686 1.00 52.62 108 PRO A CA 1
ATOM 729 C C . PRO A 1 108 ? 0.048 -1.754 50.890 1.00 52.62 108 PRO A C 1
ATOM 731 O O . PRO A 1 108 ? -0.667 -0.799 51.193 1.00 52.62 108 PRO A O 1
ATOM 734 N N . ALA A 1 109 ? 0.901 -1.714 49.868 1.00 53.19 109 ALA A N 1
ATOM 735 C CA . ALA A 1 109 ? 0.935 -0.625 48.903 1.00 53.19 109 ALA A CA 1
ATOM 736 C C . ALA A 1 109 ? -0.392 -0.569 48.115 1.00 53.19 109 ALA A C 1
ATOM 738 O O . ALA A 1 109 ? -0.970 -1.624 47.827 1.00 53.19 109 ALA A O 1
ATOM 739 N N . PRO A 1 110 ? -0.885 0.629 47.745 1.00 51.44 110 PRO A N 1
ATOM 740 C CA . PRO A 1 110 ? -2.058 0.758 46.893 1.00 51.44 110 PRO A CA 1
ATOM 741 C C . PRO A 1 110 ? -1.804 0.045 45.563 1.00 51.44 110 PRO A C 1
ATOM 743 O O . PRO A 1 110 ? -0.774 0.235 44.916 1.00 51.44 110 PRO A O 1
ATOM 746 N N . SER A 1 111 ? -2.747 -0.814 45.182 1.00 49.94 111 SER A N 1
ATOM 747 C CA . SER A 1 111 ? -2.699 -1.577 43.942 1.00 49.94 111 SER A CA 1
ATOM 748 C C . SER A 1 111 ? -2.920 -0.632 42.761 1.00 49.94 111 SER A C 1
ATOM 750 O O . SER A 1 111 ? -4.049 -0.358 42.358 1.00 49.94 111 SER A O 1
ATOM 752 N N . THR A 1 112 ? -1.831 -0.100 42.213 1.00 50.75 112 THR A N 1
ATOM 753 C CA . THR A 1 112 ? -1.832 0.540 40.898 1.00 50.75 112 THR A CA 1
ATOM 754 C C . THR A 1 112 ? -1.856 -0.574 39.859 1.00 50.75 112 THR A C 1
ATOM 756 O O . THR A 1 112 ? -0.817 -0.965 39.332 1.00 50.75 112 THR A O 1
ATOM 759 N N . ALA A 1 113 ? -3.033 -1.140 39.590 1.00 48.62 113 ALA A N 1
ATOM 760 C CA . ALA A 1 113 ? -3.203 -1.943 38.388 1.00 48.62 113 ALA A CA 1
ATOM 761 C C . ALA A 1 113 ? -2.940 -1.013 37.188 1.00 48.62 113 ALA A C 1
ATOM 763 O O . ALA A 1 113 ? -3.642 -0.006 37.048 1.00 48.62 113 ALA A O 1
ATOM 764 N N . PRO A 1 114 ? -1.925 -1.273 36.346 1.00 49.56 114 PRO A N 1
ATOM 765 C CA . PRO A 1 114 ? -1.746 -0.494 35.137 1.00 49.56 114 PRO A CA 1
ATOM 766 C C . PRO A 1 114 ? -2.972 -0.739 34.259 1.00 49.56 114 PRO A C 1
ATOM 768 O O . PRO A 1 114 ? -3.220 -1.864 33.825 1.00 49.56 114 PRO A O 1
ATOM 771 N N . ASN A 1 115 ? -3.754 0.312 34.008 1.00 51.09 115 ASN A N 1
ATOM 772 C CA . ASN A 1 115 ? -4.730 0.313 32.929 1.00 51.09 115 ASN A CA 1
ATOM 773 C C . ASN A 1 115 ? -3.956 -0.002 31.643 1.00 51.09 115 ASN A C 1
ATOM 775 O O . ASN A 1 115 ? -3.236 0.844 31.113 1.00 51.09 115 ASN A O 1
ATOM 779 N N . THR A 1 116 ? -4.009 -1.261 31.211 1.00 43.62 116 THR A N 1
ATOM 780 C CA . THR A 1 116 ? -3.242 -1.769 30.073 1.00 43.62 116 THR A CA 1
ATOM 781 C C . THR A 1 116 ? -4.021 -1.434 28.808 1.00 43.62 116 THR A C 1
ATOM 783 O O . THR A 1 116 ? -4.506 -2.308 28.093 1.00 43.62 116 THR A O 1
ATOM 786 N N . GLN A 1 117 ? -4.204 -0.140 28.557 1.00 40.81 117 GLN A N 1
ATOM 787 C CA . GLN A 1 117 ? -4.702 0.344 27.284 1.00 40.81 117 GLN A CA 1
ATOM 788 C C . GLN A 1 117 ? -3.592 0.054 26.270 1.00 40.81 117 GLN A C 1
ATOM 790 O O . GLN A 1 117 ? -2.606 0.784 26.186 1.00 40.81 117 GLN A O 1
ATOM 795 N N . LYS A 1 118 ? -3.698 -1.096 25.590 1.00 42.41 118 LYS A N 1
ATOM 796 C CA . LYS A 1 118 ? -2.770 -1.518 24.538 1.00 42.41 118 LYS A CA 1
ATOM 797 C C . LYS A 1 118 ? -2.602 -0.330 23.580 1.00 42.41 118 LYS A C 1
ATOM 799 O O . LYS A 1 118 ? -3.628 0.130 23.067 1.00 42.41 118 LYS A O 1
ATOM 804 N N . PRO A 1 119 ? -1.382 0.200 23.360 1.00 54.72 119 PRO A N 1
ATOM 805 C CA . PRO A 1 119 ? -1.191 1.180 22.305 1.00 54.72 119 PRO A CA 1
ATOM 806 C C . PRO A 1 119 ? -1.681 0.508 21.027 1.00 54.72 119 PRO A C 1
ATOM 808 O O . PRO A 1 119 ? -1.296 -0.621 20.717 1.00 54.72 119 PRO A O 1
ATOM 811 N N . TRP A 1 120 ? -2.646 1.141 20.374 1.00 58.94 120 TRP A N 1
ATOM 812 C CA . TRP A 1 120 ? -3.131 0.721 19.071 1.00 58.94 120 TRP A CA 1
ATOM 813 C C . TRP A 1 120 ? -1.898 0.626 18.172 1.00 58.94 120 TRP A C 1
ATOM 815 O O . TRP A 1 120 ? -1.219 1.611 17.925 1.00 58.94 120 TRP A O 1
ATOM 825 N N . SER A 1 121 ? -1.516 -0.588 17.790 1.00 85.12 121 SER A N 1
ATOM 826 C CA . SER A 1 121 ? -0.372 -0.786 16.910 1.00 85.12 121 SER A CA 1
ATOM 827 C C . SER A 1 121 ? -0.854 -0.539 15.489 1.00 85.12 121 SER A C 1
ATOM 829 O O . SER A 1 121 ? -1.747 -1.251 15.012 1.00 85.12 121 SER A O 1
ATOM 831 N N . THR A 1 122 ? -0.315 0.492 14.844 1.00 91.62 122 THR A N 1
ATOM 832 C CA . THR A 1 122 ? -0.483 0.719 13.406 1.00 91.62 122 THR A CA 1
ATOM 833 C C . THR A 1 122 ? 0.055 -0.496 12.665 1.00 91.62 122 THR A C 1
ATOM 835 O O . THR A 1 122 ? 1.150 -0.955 12.964 1.00 91.62 122 THR A O 1
ATOM 838 N N . VAL A 1 123 ? -0.742 -1.042 11.750 1.00 96.62 123 VAL A N 1
ATOM 839 C CA . VAL A 1 123 ? -0.383 -2.212 10.936 1.00 96.62 123 VAL A CA 1
ATOM 840 C C . VAL A 1 123 ? -0.028 -1.797 9.519 1.00 96.62 123 VAL A C 1
ATOM 842 O O . VAL A 1 123 ? 0.895 -2.369 8.953 1.00 96.62 123 VAL A O 1
ATOM 845 N N . PHE A 1 124 ? -0.714 -0.797 8.962 1.00 98.06 124 PHE A N 1
ATOM 846 C CA . PHE A 1 124 ? -0.371 -0.231 7.659 1.00 98.06 124 PHE A CA 1
ATOM 847 C C . PHE A 1 124 ? -0.278 1.288 7.714 1.00 98.06 124 PHE A C 1
ATOM 849 O O . PHE A 1 124 ? -1.150 1.944 8.292 1.00 98.06 124 PHE A O 1
ATOM 856 N N . LEU A 1 125 ? 0.739 1.825 7.045 1.00 97.50 125 LEU A N 1
ATOM 857 C CA . LEU A 1 125 ? 0.876 3.243 6.736 1.00 97.50 125 LEU A CA 1
ATOM 858 C C . LEU A 1 125 ? 1.117 3.407 5.234 1.00 97.50 125 LEU A C 1
ATOM 860 O O . LEU A 1 125 ? 2.036 2.806 4.678 1.00 97.50 125 LEU A O 1
ATOM 864 N N . LEU A 1 126 ? 0.277 4.195 4.567 1.00 97.62 126 LEU A N 1
ATOM 865 C CA . LEU A 1 126 ? 0.403 4.484 3.140 1.00 97.62 126 LEU A CA 1
ATOM 866 C C . LEU A 1 126 ? 0.780 5.945 2.976 1.00 97.62 126 LEU A C 1
ATOM 868 O O . LEU A 1 126 ? -0.001 6.825 3.338 1.00 97.62 126 LEU A O 1
ATOM 872 N N . THR A 1 127 ? 1.937 6.212 2.381 1.00 95.19 127 THR A N 1
ATOM 873 C CA . THR A 1 127 ? 2.398 7.581 2.124 1.00 95.19 127 THR A CA 1
ATOM 874 C C . THR A 1 127 ? 2.567 7.792 0.628 1.00 95.19 127 THR A C 1
ATOM 876 O O . THR A 1 127 ? 3.251 7.025 -0.041 1.00 95.19 127 THR A O 1
ATOM 879 N N . SER A 1 128 ? 1.945 8.845 0.096 1.00 91.81 128 SER A N 1
ATOM 880 C CA . SER A 1 128 ? 2.147 9.290 -1.283 1.00 91.81 128 SER A CA 1
ATOM 881 C C . SER A 1 128 ? 2.810 10.658 -1.261 1.00 91.81 128 SER A C 1
ATOM 883 O O . SER A 1 128 ? 2.243 11.625 -0.756 1.00 91.81 128 SER A O 1
ATOM 885 N N . MET A 1 129 ? 4.005 10.740 -1.829 1.00 90.44 129 MET A N 1
ATOM 886 C CA . MET A 1 129 ? 4.775 11.967 -1.972 1.00 90.44 129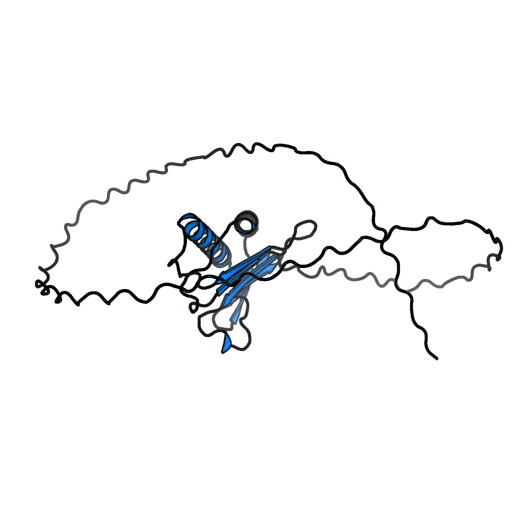 MET A CA 1
ATOM 887 C C . MET A 1 129 ? 4.674 12.417 -3.429 1.00 90.44 129 MET A C 1
ATOM 889 O O . MET A 1 129 ? 5.260 11.766 -4.294 1.00 90.44 129 MET A O 1
ATOM 893 N N . PRO A 1 130 ? 3.913 13.480 -3.742 1.00 86.19 130 PRO A N 1
ATOM 894 C CA . PRO A 1 130 ? 3.838 13.985 -5.107 1.00 86.19 130 PRO A CA 1
ATOM 895 C C . PRO A 1 130 ? 5.193 14.548 -5.557 1.00 86.19 130 PRO A C 1
ATOM 897 O O . PRO A 1 130 ? 6.114 14.739 -4.759 1.00 86.19 130 PRO A O 1
ATOM 900 N N . ASN A 1 131 ? 5.315 14.867 -6.847 1.00 82.00 131 ASN A N 1
ATOM 901 C CA . ASN A 1 131 ? 6.452 15.659 -7.307 1.00 82.00 131 ASN A CA 1
ATOM 902 C C . ASN A 1 131 ? 6.528 16.981 -6.512 1.00 82.00 131 ASN A C 1
ATOM 904 O O . ASN A 1 131 ? 5.499 17.540 -6.124 1.00 82.00 131 ASN A O 1
ATOM 908 N N . SER A 1 132 ? 7.743 17.467 -6.260 1.00 76.81 132 SER A N 1
ATOM 909 C CA . SER A 1 132 ? 8.018 18.658 -5.443 1.00 76.81 132 SER A CA 1
ATOM 910 C C . SER A 1 132 ? 7.669 18.534 -3.951 1.00 76.81 132 SER A C 1
ATOM 912 O O . SER A 1 132 ? 7.561 19.561 -3.275 1.00 76.81 132 SER A O 1
ATOM 914 N N . TRP A 1 133 ? 7.519 17.315 -3.410 1.00 74.12 133 TRP A N 1
ATOM 915 C CA . TRP A 1 133 ? 7.252 17.100 -1.978 1.00 74.12 133 TRP A CA 1
ATOM 916 C C . TRP A 1 133 ? 8.324 17.699 -1.058 1.00 74.12 133 TRP A C 1
ATOM 918 O O . TRP A 1 133 ? 8.006 18.042 0.072 1.00 74.12 133 TRP A O 1
ATOM 928 N N . GLU A 1 134 ? 9.554 17.903 -1.537 1.00 70.38 134 GLU A N 1
ATOM 929 C CA . GLU A 1 134 ? 10.630 18.550 -0.769 1.00 70.38 134 GLU A CA 1
ATOM 930 C C . GLU A 1 134 ? 10.268 19.977 -0.317 1.00 70.38 134 GLU A C 1
ATOM 932 O O . GLU A 1 134 ? 10.770 20.460 0.696 1.00 70.38 134 GLU A O 1
ATOM 937 N N . ASN A 1 135 ? 9.345 20.641 -1.024 1.00 74.81 135 ASN A N 1
ATOM 938 C CA . ASN A 1 135 ? 8.816 21.955 -0.643 1.00 74.81 135 ASN A CA 1
ATOM 939 C C . ASN A 1 135 ? 7.614 21.865 0.317 1.00 74.81 135 ASN A C 1
ATOM 941 O O . ASN A 1 135 ? 7.170 22.877 0.862 1.00 74.81 135 ASN A O 1
ATOM 945 N N . ILE A 1 136 ? 7.069 20.663 0.521 1.00 67.12 136 ILE A N 1
ATOM 946 C CA . ILE A 1 136 ? 5.948 20.368 1.413 1.00 67.12 136 ILE A CA 1
ATOM 947 C C . ILE A 1 136 ? 6.563 19.833 2.708 1.00 67.12 136 ILE A C 1
ATOM 949 O O . ILE A 1 136 ? 6.824 18.644 2.833 1.00 67.12 136 ILE A O 1
ATOM 953 N N . GLY A 1 137 ? 6.824 20.728 3.667 1.00 65.69 137 GLY A N 1
ATOM 954 C CA . GLY A 1 137 ? 7.663 20.499 4.857 1.00 65.69 137 GLY A CA 1
ATOM 955 C C . GLY A 1 137 ? 7.332 19.313 5.781 1.00 65.69 137 GLY A C 1
ATOM 956 O O . GLY A 1 137 ? 8.021 19.158 6.784 1.00 65.69 137 GLY A O 1
ATOM 957 N N . ASN A 1 138 ? 6.321 18.491 5.474 1.00 72.50 138 ASN A N 1
ATOM 958 C CA . ASN A 1 138 ? 6.155 17.131 5.991 1.00 72.50 138 ASN A CA 1
ATOM 959 C C . ASN A 1 138 ? 5.055 16.372 5.200 1.00 72.50 138 ASN A C 1
ATOM 961 O O . ASN A 1 138 ? 3.880 16.737 5.339 1.00 72.50 138 ASN A O 1
ATOM 965 N N . PRO A 1 139 ? 5.363 15.334 4.397 1.00 78.75 139 PRO A N 1
ATOM 966 C CA . PRO A 1 139 ? 4.331 14.520 3.758 1.00 78.75 139 PRO A CA 1
ATOM 967 C C . PRO A 1 139 ? 3.584 13.690 4.811 1.00 78.75 139 PRO A C 1
ATOM 969 O O . PRO A 1 139 ? 4.163 12.852 5.495 1.00 78.75 139 PRO A O 1
ATOM 972 N N . GLN A 1 140 ? 2.281 13.936 4.954 1.00 84.44 140 GLN A N 1
ATOM 973 C CA . GLN A 1 140 ? 1.423 13.140 5.832 1.00 84.44 140 GLN A CA 1
ATOM 974 C C . GLN A 1 140 ? 1.021 11.826 5.144 1.00 84.44 140 GLN A C 1
ATOM 976 O O . GLN A 1 140 ? 0.806 11.818 3.928 1.00 84.44 140 GLN A O 1
ATOM 981 N N . PRO A 1 141 ? 0.866 10.729 5.902 1.00 90.69 141 PRO A N 1
ATOM 982 C CA . PRO A 1 141 ? 0.363 9.475 5.361 1.00 90.69 141 PRO A CA 1
ATOM 983 C C . PRO A 1 141 ? -1.083 9.645 4.882 1.00 90.69 141 PRO A C 1
ATOM 985 O O . PRO A 1 141 ? -1.925 10.195 5.593 1.00 90.69 141 PRO A O 1
ATOM 988 N N . ALA A 1 142 ? -1.368 9.154 3.678 1.00 94.19 142 ALA A N 1
ATOM 989 C CA . ALA A 1 142 ? -2.691 9.169 3.065 1.00 94.19 142 ALA A CA 1
ATOM 990 C C . ALA A 1 142 ? -3.674 8.240 3.795 1.00 94.19 142 ALA A C 1
ATOM 992 O O . ALA A 1 142 ? -4.855 8.561 3.896 1.00 94.19 142 ALA A O 1
ATOM 993 N N . LEU A 1 143 ? -3.193 7.112 4.325 1.00 97.56 143 LEU A N 1
ATOM 994 C CA . LEU A 1 143 ? -4.003 6.172 5.096 1.00 97.56 143 LEU A CA 1
ATOM 995 C C . LEU A 1 143 ? -3.172 5.553 6.221 1.00 97.56 143 LEU A C 1
ATOM 997 O O . LEU A 1 143 ? -2.052 5.095 5.998 1.00 97.56 143 LEU A O 1
ATOM 1001 N N . GLU A 1 144 ? -3.746 5.516 7.418 1.00 97.81 144 GLU A N 1
ATOM 1002 C CA . GLU A 1 144 ? -3.214 4.806 8.580 1.00 97.81 144 GLU A CA 1
ATOM 1003 C C . GLU A 1 144 ? -4.246 3.780 9.046 1.00 97.81 144 GLU A C 1
ATOM 1005 O O . GLU A 1 144 ? -5.401 4.138 9.277 1.00 97.81 144 GLU A O 1
ATOM 1010 N N . ILE A 1 145 ? -3.846 2.513 9.178 1.00 97.88 145 ILE A N 1
ATOM 1011 C CA . ILE A 1 145 ? -4.721 1.413 9.607 1.00 97.88 145 ILE A CA 1
ATOM 1012 C C . ILE A 1 145 ? -4.145 0.781 10.870 1.00 97.88 145 ILE A C 1
ATOM 1014 O O . ILE A 1 145 ? -2.994 0.340 10.883 1.00 97.88 145 ILE A O 1
ATOM 1018 N N . TRP A 1 146 ? -4.956 0.670 11.917 1.00 97.12 146 TRP A N 1
ATOM 1019 C CA . TRP A 1 146 ? -4.592 -0.004 13.162 1.00 97.12 146 TRP A CA 1
ATOM 1020 C C . TRP A 1 146 ? -4.996 -1.478 13.169 1.00 97.12 146 TRP A C 1
ATOM 1022 O O . TRP A 1 146 ? -5.842 -1.928 12.397 1.00 97.12 146 TRP A O 1
ATOM 1032 N N . ALA A 1 147 ? -4.411 -2.241 14.093 1.00 94.19 147 ALA A N 1
ATOM 1033 C CA . ALA A 1 147 ? -4.615 -3.688 14.201 1.00 94.19 147 ALA A CA 1
ATOM 1034 C C . ALA A 1 147 ? -6.070 -4.138 14.427 1.00 94.19 147 ALA A C 1
ATOM 1036 O O . ALA A 1 147 ? -6.393 -5.293 14.168 1.00 94.19 147 ALA A O 1
ATOM 1037 N N . ASP A 1 148 ? -6.948 -3.262 14.917 1.00 93.69 148 ASP A N 1
ATOM 1038 C CA . ASP A 1 148 ? -8.377 -3.548 15.104 1.00 93.69 148 ASP A CA 1
ATOM 1039 C C . ASP A 1 148 ? -9.251 -3.125 13.906 1.00 93.69 148 ASP A C 1
ATOM 1041 O O . ASP A 1 148 ? -10.483 -3.125 13.994 1.00 93.69 148 ASP A O 1
ATOM 1045 N N . GLY A 1 149 ? -8.614 -2.754 12.792 1.00 95.69 149 GLY A N 1
ATOM 1046 C CA . GLY A 1 149 ? -9.263 -2.343 11.553 1.00 95.69 149 GLY A CA 1
ATOM 1047 C C . GLY A 1 149 ? -9.795 -0.913 11.572 1.00 95.69 149 GLY A C 1
ATOM 1048 O O . GLY A 1 149 ? -10.351 -0.478 10.567 1.00 95.69 149 GLY A O 1
ATOM 1049 N N . ARG A 1 150 ? -9.645 -0.160 12.673 1.00 97.75 150 ARG A N 1
ATOM 1050 C CA . ARG A 1 150 ? -9.864 1.292 12.635 1.00 97.75 150 ARG A CA 1
ATOM 1051 C C . ARG A 1 150 ? -8.827 1.931 11.713 1.00 97.75 150 ARG A C 1
ATOM 1053 O O . ARG A 1 150 ? -7.687 1.472 11.652 1.00 97.75 150 ARG A O 1
ATOM 1060 N N . ALA A 1 151 ? -9.221 2.994 11.027 1.00 97.81 151 ALA A N 1
ATOM 1061 C CA . ALA A 1 151 ? -8.343 3.706 10.116 1.00 97.81 151 ALA A CA 1
ATOM 1062 C C . ALA A 1 151 ? -8.619 5.214 10.104 1.00 97.81 151 ALA A C 1
ATOM 1064 O O . ALA A 1 151 ? -9.734 5.650 10.408 1.00 97.81 151 ALA A O 1
ATOM 1065 N N . ILE A 1 152 ? -7.605 5.989 9.721 1.00 97.50 152 ILE A N 1
ATOM 1066 C CA . ILE A 1 152 ? -7.729 7.403 9.352 1.00 97.50 152 ILE A CA 1
ATOM 1067 C C . ILE A 1 152 ? -7.259 7.560 7.909 1.00 97.50 152 ILE A C 1
ATOM 1069 O O . ILE A 1 152 ? -6.103 7.265 7.603 1.00 97.50 152 ILE A O 1
ATOM 1073 N N . GLU A 1 153 ? -8.130 8.079 7.047 1.00 96.88 153 GLU A N 1
ATOM 1074 C CA . GLU A 1 153 ? -7.749 8.585 5.729 1.00 96.88 153 GLU A CA 1
ATOM 1075 C C . GLU A 1 153 ? -7.473 10.091 5.820 1.00 96.88 153 GLU A C 1
ATOM 1077 O O . GLU A 1 153 ? -8.247 10.843 6.417 1.00 96.88 153 GLU A O 1
ATOM 1082 N N . ARG A 1 154 ? -6.376 10.552 5.215 1.00 93.31 154 ARG A N 1
ATOM 1083 C CA . ARG A 1 154 ? -6.037 11.974 5.113 1.00 93.31 154 ARG A CA 1
ATOM 1084 C C . ARG A 1 154 ? -6.170 12.424 3.669 1.00 93.31 154 ARG A C 1
ATOM 1086 O O . ARG A 1 154 ? -5.358 12.069 2.818 1.00 93.31 154 ARG A O 1
ATOM 1093 N N . ARG A 1 155 ? -7.180 13.250 3.394 1.00 86.94 155 ARG A N 1
ATOM 1094 C CA . ARG A 1 155 ? -7.457 13.779 2.051 1.00 86.94 155 ARG A CA 1
ATOM 1095 C C . ARG A 1 155 ? -7.715 15.276 2.136 1.00 86.94 155 ARG A C 1
ATOM 1097 O O . ARG A 1 155 ? -8.499 15.728 2.962 1.00 86.94 155 ARG A O 1
ATOM 1104 N N . ASN A 1 156 ? -7.046 16.061 1.291 1.00 85.31 156 ASN A N 1
ATOM 1105 C CA . ASN A 1 156 ? -7.200 17.523 1.232 1.00 85.31 156 ASN A CA 1
ATOM 1106 C C . ASN A 1 156 ? -7.002 18.235 2.589 1.00 85.31 156 ASN A C 1
ATOM 1108 O O . ASN A 1 156 ? -7.685 19.211 2.891 1.00 85.31 156 ASN A O 1
ATOM 1112 N N . GLY A 1 157 ? -6.085 17.732 3.422 1.00 84.38 157 GLY A N 1
ATOM 1113 C CA . GLY A 1 157 ? -5.806 18.291 4.750 1.00 84.38 157 GLY A CA 1
ATOM 1114 C C . GLY A 1 157 ? -6.854 17.973 5.822 1.00 84.38 157 GLY A C 1
ATOM 1115 O O . GLY A 1 157 ? -6.755 18.502 6.926 1.00 84.38 157 GLY A O 1
ATOM 1116 N N . GLN A 1 158 ? -7.841 17.123 5.526 1.00 91.12 158 GLN A N 1
ATOM 1117 C CA . GLN A 1 158 ? -8.824 16.639 6.495 1.00 91.12 158 GLN A CA 1
ATOM 1118 C C . GLN A 1 158 ? -8.520 15.197 6.899 1.00 91.12 158 GLN A C 1
ATOM 1120 O O . GLN A 1 158 ? -8.177 14.373 6.051 1.00 91.12 158 GLN A O 1
ATOM 1125 N N . GLU A 1 159 ? -8.675 14.902 8.190 1.00 96.00 159 GLU A N 1
ATOM 1126 C CA . GLU A 1 159 ? -8.664 13.539 8.720 1.00 96.00 159 GLU A CA 1
ATOM 1127 C C . GLU A 1 159 ? -10.090 12.984 8.732 1.00 96.00 159 GLU A C 1
ATOM 1129 O O . GLU A 1 159 ? -10.997 13.577 9.322 1.00 96.00 159 GLU A O 1
ATOM 1134 N N . ILE A 1 160 ? -10.282 11.843 8.081 1.00 97.12 160 ILE A N 1
ATOM 1135 C CA . ILE A 1 160 ? -11.555 11.135 7.990 1.00 97.12 160 ILE A CA 1
ATOM 1136 C C . ILE A 1 160 ? -11.383 9.814 8.729 1.00 97.12 160 ILE A C 1
ATOM 1138 O O . ILE A 1 160 ? -10.554 8.984 8.360 1.00 97.12 160 ILE A O 1
ATOM 1142 N N . TYR A 1 161 ? -12.162 9.622 9.789 1.00 97.50 161 TYR A N 1
ATOM 1143 C CA . TYR A 1 161 ? -12.137 8.399 10.582 1.00 97.50 161 TYR A CA 1
ATOM 1144 C C . TYR A 1 161 ? -13.006 7.333 9.924 1.00 97.50 161 TYR A C 1
ATOM 1146 O O . TYR A 1 161 ? -14.067 7.620 9.369 1.00 97.50 161 TYR A O 1
ATOM 1154 N N . GLY A 1 162 ? -12.561 6.087 9.997 1.00 97.88 162 GLY A N 1
ATOM 1155 C CA . GLY A 1 162 ? -13.280 4.983 9.390 1.00 97.88 162 GLY A CA 1
ATOM 1156 C C . GLY A 1 162 ? -12.703 3.631 9.755 1.00 97.88 162 GLY A C 1
ATOM 1157 O O . GLY A 1 162 ? -12.063 3.451 10.801 1.00 97.88 162 GLY A O 1
ATOM 1158 N N . ARG A 1 163 ? -12.957 2.657 8.886 1.00 98.31 163 ARG A N 1
ATOM 1159 C CA . ARG A 1 163 ? -12.480 1.284 9.035 1.00 98.31 163 ARG A CA 1
ATOM 1160 C C . ARG A 1 163 ? -12.035 0.695 7.707 1.00 98.31 163 ARG A C 1
ATOM 1162 O O . ARG A 1 163 ? -12.506 1.100 6.650 1.00 98.31 163 ARG A O 1
ATOM 1169 N N . VAL A 1 164 ? -11.176 -0.311 7.799 1.00 98.31 164 VAL A N 1
ATOM 1170 C CA . VAL A 1 164 ? -10.811 -1.208 6.701 1.00 98.31 164 VAL A CA 1
ATOM 1171 C C . VAL A 1 164 ? -11.142 -2.634 7.131 1.00 98.31 164 VAL A C 1
ATOM 1173 O O . VAL A 1 164 ? -10.894 -3.022 8.276 1.00 98.31 164 VAL A O 1
ATOM 1176 N N . ALA A 1 165 ? -11.740 -3.410 6.229 1.00 97.44 165 ALA A N 1
ATOM 1177 C CA . ALA A 1 165 ? -12.101 -4.799 6.496 1.00 97.44 165 ALA A CA 1
ATOM 1178 C C . ALA A 1 165 ? -10.856 -5.667 6.766 1.00 97.44 165 ALA A C 1
ATOM 1180 O O . ALA A 1 165 ? -9.799 -5.465 6.162 1.00 97.44 165 ALA A O 1
ATOM 1181 N N . ALA A 1 166 ? -10.984 -6.657 7.653 1.00 96.50 166 ALA A N 1
ATOM 1182 C CA . ALA A 1 166 ? -9.877 -7.545 8.019 1.00 96.50 166 ALA A CA 1
ATOM 1183 C C . ALA A 1 166 ? -9.394 -8.387 6.826 1.00 96.50 166 ALA A C 1
ATOM 1185 O O . ALA A 1 166 ? -8.214 -8.711 6.711 1.00 96.50 166 ALA A O 1
ATOM 1186 N N . GLU A 1 167 ? -10.300 -8.713 5.910 1.00 97.38 167 GLU A N 1
ATOM 1187 C CA . GLU A 1 167 ? -10.009 -9.455 4.689 1.00 97.38 167 GLU A CA 1
ATOM 1188 C C . GLU A 1 167 ? -9.090 -8.652 3.759 1.00 97.38 167 GLU A C 1
ATOM 1190 O O . GLU A 1 167 ? -8.149 -9.208 3.194 1.00 97.38 167 GLU A O 1
ATOM 1195 N N . ALA A 1 168 ? -9.317 -7.338 3.649 1.00 98.06 168 ALA A N 1
ATOM 1196 C CA . ALA A 1 168 ? -8.499 -6.451 2.825 1.00 98.06 168 ALA A CA 1
ATOM 1197 C C . ALA A 1 168 ? -7.081 -6.296 3.396 1.00 98.06 168 ALA A C 1
ATOM 1199 O O . ALA A 1 168 ? -6.093 -6.394 2.667 1.00 98.06 168 ALA A O 1
ATOM 1200 N N . THR A 1 169 ? -6.957 -6.130 4.717 1.00 97.75 169 THR A N 1
ATOM 1201 C CA . THR A 1 169 ? -5.641 -6.037 5.369 1.00 97.75 169 THR A CA 1
ATOM 1202 C C . THR A 1 169 ? -4.881 -7.364 5.329 1.00 97.75 169 THR A C 1
ATOM 1204 O O . THR A 1 169 ? -3.669 -7.359 5.118 1.00 97.75 169 THR A O 1
ATOM 1207 N N . ALA A 1 170 ? -5.563 -8.506 5.454 1.00 97.00 170 ALA A N 1
ATOM 1208 C CA . ALA A 1 170 ? -4.946 -9.828 5.323 1.00 97.00 170 ALA A CA 1
ATOM 1209 C C . ALA A 1 170 ? -4.454 -10.115 3.891 1.00 97.00 170 ALA A C 1
ATOM 1211 O O . ALA A 1 170 ? -3.348 -10.641 3.708 1.00 97.00 170 ALA A O 1
ATOM 1212 N N . ALA A 1 171 ? -5.243 -9.743 2.876 1.00 98.06 171 ALA A N 1
ATOM 1213 C CA . ALA A 1 171 ? -4.846 -9.858 1.475 1.00 98.06 171 ALA A CA 1
ATOM 1214 C C . ALA A 1 171 ? -3.623 -8.976 1.173 1.00 98.06 171 ALA A C 1
ATOM 1216 O O . ALA A 1 171 ? -2.618 -9.470 0.657 1.00 98.06 171 ALA A O 1
ATOM 1217 N N . ALA A 1 172 ? -3.657 -7.707 1.594 1.00 98.50 172 ALA A N 1
ATOM 1218 C CA . ALA A 1 172 ? -2.530 -6.792 1.444 1.00 98.50 172 ALA A CA 1
ATOM 1219 C C . ALA A 1 172 ? -1.272 -7.287 2.174 1.00 98.50 172 ALA A C 1
ATOM 1221 O O . ALA A 1 172 ? -0.180 -7.231 1.619 1.00 98.50 172 ALA A O 1
ATOM 1222 N N . ALA A 1 173 ? -1.403 -7.835 3.386 1.00 98.06 173 ALA A N 1
ATOM 1223 C CA . ALA A 1 173 ? -0.267 -8.345 4.157 1.00 98.06 173 ALA A CA 1
ATOM 1224 C C . ALA A 1 173 ? 0.428 -9.537 3.482 1.00 98.06 173 ALA A C 1
ATOM 1226 O O . ALA A 1 173 ? 1.644 -9.701 3.601 1.00 98.06 173 ALA A O 1
ATOM 1227 N N . THR A 1 174 ? -0.334 -10.389 2.794 1.00 98.25 174 THR A N 1
ATOM 1228 C CA . THR A 1 174 ? 0.226 -11.479 1.981 1.00 98.25 174 THR A CA 1
ATOM 1229 C C . THR A 1 174 ? 1.033 -10.914 0.815 1.00 98.25 174 THR A C 1
ATOM 1231 O O . THR A 1 174 ? 2.175 -11.315 0.590 1.00 98.25 174 THR A O 1
ATOM 1234 N N . GLU A 1 175 ? 0.458 -9.944 0.111 1.00 98.56 175 GLU A N 1
ATOM 1235 C CA . GLU A 1 175 ? 1.042 -9.394 -1.108 1.00 98.56 175 GLU A CA 1
ATOM 1236 C C . GLU A 1 175 ? 2.266 -8.507 -0.838 1.00 98.56 175 GLU A C 1
ATOM 1238 O O . GLU A 1 175 ? 3.284 -8.641 -1.513 1.00 98.56 175 GLU A O 1
ATOM 1243 N N . VAL A 1 176 ? 2.234 -7.676 0.209 1.00 98.50 176 VAL A N 1
ATOM 1244 C CA . VAL A 1 176 ? 3.384 -6.861 0.644 1.00 98.50 176 VAL A CA 1
ATOM 1245 C C . VAL A 1 176 ? 4.583 -7.737 0.997 1.00 98.50 176 VAL A C 1
ATOM 1247 O O . VAL A 1 176 ? 5.706 -7.438 0.596 1.00 98.50 176 VAL A O 1
ATOM 1250 N N . ARG A 1 177 ? 4.360 -8.862 1.685 1.00 98.00 177 ARG A N 1
ATOM 1251 C CA . ARG A 1 177 ? 5.434 -9.819 1.988 1.00 98.00 177 ARG A CA 1
ATOM 1252 C C . ARG A 1 177 ? 6.008 -10.469 0.733 1.00 98.00 177 ARG A C 1
ATOM 1254 O O . ARG A 1 177 ? 7.213 -10.688 0.669 1.00 98.00 177 ARG A O 1
ATOM 1261 N N . ALA A 1 178 ? 5.174 -10.756 -0.264 1.00 98.12 178 ALA A N 1
ATOM 1262 C CA . ALA A 1 178 ? 5.651 -11.266 -1.545 1.00 98.12 178 ALA A CA 1
ATOM 1263 C C . ALA A 1 178 ? 6.465 -10.206 -2.312 1.00 98.12 178 ALA A C 1
ATOM 1265 O O . ALA A 1 178 ? 7.512 -10.527 -2.873 1.00 98.12 178 ALA A O 1
ATOM 1266 N N . LEU A 1 179 ? 6.018 -8.947 -2.306 1.00 98.31 179 LEU A N 1
ATOM 1267 C CA . LEU A 1 179 ? 6.712 -7.825 -2.946 1.00 98.31 179 LEU A CA 1
ATOM 1268 C C . LEU A 1 179 ? 8.035 -7.465 -2.261 1.00 98.31 179 LEU A C 1
ATOM 1270 O O . LEU A 1 179 ? 8.959 -7.035 -2.942 1.00 98.31 179 LEU A O 1
ATOM 1274 N N . ALA A 1 180 ? 8.171 -7.710 -0.956 1.00 97.62 180 ALA A N 1
ATOM 1275 C CA . ALA A 1 180 ? 9.429 -7.525 -0.226 1.00 97.62 180 ALA A CA 1
ATOM 1276 C C . ALA A 1 180 ? 10.587 -8.385 -0.759 1.00 97.62 180 ALA A C 1
ATOM 1278 O O . ALA A 1 180 ? 11.752 -8.088 -0.506 1.00 97.62 180 ALA A O 1
ATOM 1279 N N . LEU A 1 181 ? 10.269 -9.463 -1.479 1.00 97.06 181 LEU A N 1
ATOM 1280 C CA . LEU A 1 181 ? 11.241 -10.371 -2.087 1.00 97.06 181 LEU A CA 1
ATOM 1281 C C . LEU A 1 181 ? 11.474 -10.077 -3.576 1.00 97.06 181 LEU A C 1
ATOM 1283 O O . LEU A 1 181 ? 12.293 -10.748 -4.205 1.00 97.06 181 LEU A O 1
ATOM 1287 N N . ALA A 1 182 ? 10.736 -9.126 -4.151 1.00 96.94 182 ALA A N 1
ATOM 1288 C CA . ALA A 1 182 ? 10.775 -8.810 -5.569 1.00 96.94 182 ALA A CA 1
ATOM 1289 C C . ALA A 1 182 ? 11.711 -7.631 -5.864 1.00 96.94 182 ALA A C 1
ATOM 1291 O O . ALA A 1 182 ? 11.801 -6.677 -5.094 1.00 96.94 182 ALA A O 1
ATOM 1292 N N . ASP A 1 183 ? 12.363 -7.671 -7.027 1.00 96.12 183 ASP A N 1
ATOM 1293 C CA . ASP A 1 183 ? 13.053 -6.503 -7.567 1.00 96.12 183 ASP A CA 1
ATOM 1294 C C . ASP A 1 183 ? 12.047 -5.613 -8.307 1.00 96.12 183 ASP A C 1
ATOM 1296 O O . ASP A 1 183 ? 11.481 -5.997 -9.331 1.00 96.12 183 ASP A O 1
ATOM 1300 N N . MET A 1 184 ? 11.820 -4.412 -7.779 1.00 95.25 184 MET A N 1
ATOM 1301 C CA . MET A 1 184 ? 10.968 -3.402 -8.410 1.00 95.25 184 MET A CA 1
ATOM 1302 C C . MET A 1 184 ? 11.755 -2.472 -9.345 1.00 95.25 184 MET A C 1
ATOM 1304 O O . MET A 1 184 ? 11.146 -1.656 -10.040 1.00 95.25 184 MET A O 1
ATOM 1308 N N . GLY A 1 185 ? 13.085 -2.591 -9.393 1.00 93.94 185 GLY A N 1
ATOM 1309 C CA . GLY A 1 185 ? 13.967 -1.780 -10.224 1.00 93.94 185 GLY A CA 1
ATOM 1310 C C . GLY A 1 185 ? 13.938 -0.284 -9.903 1.00 93.94 185 GLY A C 1
ATOM 1311 O O . GLY A 1 185 ? 13.178 0.199 -9.058 1.00 93.94 185 GLY A O 1
ATOM 1312 N N . THR A 1 186 ? 14.733 0.476 -10.652 1.00 92.00 186 THR A N 1
ATOM 1313 C CA . THR A 1 186 ? 14.768 1.943 -10.600 1.00 92.00 186 THR A CA 1
ATOM 1314 C C . THR A 1 186 ? 14.532 2.474 -12.004 1.00 92.00 186 THR A C 1
ATOM 1316 O O . THR A 1 186 ? 15.298 2.168 -12.913 1.00 92.00 186 THR A O 1
ATOM 1319 N N . ALA A 1 187 ? 13.457 3.240 -12.191 1.00 88.56 187 ALA A N 1
ATOM 1320 C CA . ALA A 1 187 ? 13.149 3.844 -13.481 1.00 88.56 187 ALA A CA 1
ATOM 1321 C C . ALA A 1 187 ? 14.143 4.970 -13.811 1.00 88.56 187 ALA A C 1
ATOM 1323 O O . ALA A 1 187 ? 14.667 5.628 -12.911 1.00 88.56 187 ALA A O 1
ATOM 1324 N N . ASN A 1 188 ? 14.355 5.233 -15.102 1.00 87.44 188 ASN A N 1
ATOM 1325 C CA . ASN A 1 188 ? 15.258 6.302 -15.554 1.00 87.44 188 ASN A CA 1
ATOM 1326 C C . ASN A 1 188 ? 14.731 7.715 -15.238 1.00 87.44 188 ASN A C 1
ATOM 1328 O O . ASN A 1 188 ? 15.506 8.662 -15.156 1.00 87.44 188 ASN A O 1
ATOM 1332 N N . LEU A 1 189 ? 13.413 7.861 -15.080 1.00 82.06 189 LEU A N 1
ATOM 1333 C CA . LEU A 1 189 ? 12.755 9.104 -14.681 1.00 82.06 189 LEU A CA 1
ATOM 1334 C C . LEU A 1 189 ? 12.596 9.129 -13.157 1.00 82.06 189 LEU A C 1
ATOM 1336 O O . LEU A 1 189 ? 11.866 8.311 -12.597 1.00 82.06 189 LEU A O 1
ATOM 1340 N N . THR A 1 190 ? 13.237 10.081 -12.481 1.00 72.94 190 THR A N 1
ATOM 1341 C CA . THR A 1 190 ? 13.296 10.148 -11.006 1.00 72.94 190 THR A CA 1
ATOM 1342 C C . THR A 1 190 ? 12.371 11.192 -10.378 1.00 72.94 190 THR A C 1
ATOM 1344 O O . THR A 1 190 ? 12.128 11.148 -9.177 1.00 72.94 190 THR A O 1
ATOM 1347 N N . ASP A 1 191 ? 11.795 12.088 -11.182 1.00 78.25 191 ASP A N 1
ATOM 1348 C CA . ASP A 1 191 ? 11.157 13.313 -10.676 1.00 78.25 191 ASP A CA 1
ATOM 1349 C C . ASP A 1 191 ? 9.620 13.212 -10.635 1.00 78.25 191 ASP A C 1
ATOM 1351 O O . ASP A 1 191 ? 8.907 14.178 -10.904 1.00 78.25 191 ASP A O 1
ATOM 1355 N N . GLN A 1 192 ? 9.074 12.027 -10.340 1.00 83.81 192 GLN A N 1
ATOM 1356 C CA . GLN A 1 192 ? 7.618 11.805 -10.260 1.00 83.81 192 GLN A CA 1
A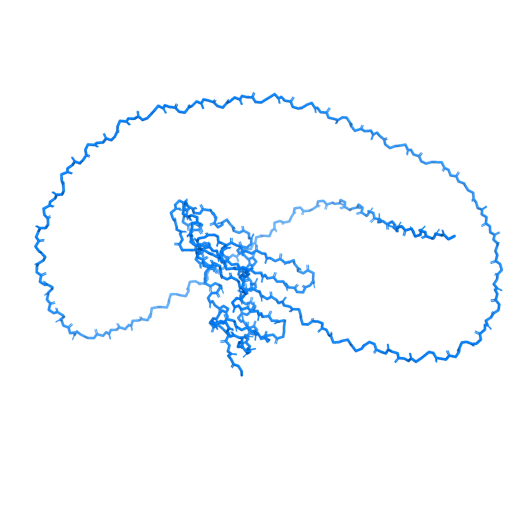TOM 1357 C C . GLN A 1 192 ? 7.127 11.478 -8.844 1.00 83.81 192 GLN A C 1
ATOM 1359 O O . GLN A 1 192 ? 6.039 10.930 -8.669 1.00 83.81 192 GLN A O 1
ATOM 1364 N N . GLY A 1 193 ? 7.911 11.845 -7.830 1.00 90.25 193 GLY A N 1
ATOM 1365 C CA . GLY A 1 193 ? 7.577 11.593 -6.433 1.00 90.25 193 GLY A CA 1
ATOM 1366 C C . GLY A 1 193 ? 7.817 10.141 -6.018 1.00 90.25 193 GLY A C 1
ATOM 1367 O O . GLY A 1 193 ? 8.600 9.421 -6.640 1.00 90.25 193 GLY A O 1
ATOM 1368 N N . ALA A 1 194 ? 7.161 9.706 -4.947 1.00 92.81 194 ALA A N 1
ATOM 1369 C CA . ALA A 1 194 ? 7.275 8.342 -4.445 1.00 92.81 194 ALA A CA 1
ATOM 1370 C C . ALA A 1 194 ? 5.988 7.874 -3.765 1.00 92.81 194 ALA A C 1
ATOM 1372 O O . ALA A 1 194 ? 5.207 8.675 -3.253 1.00 92.81 194 ALA A O 1
ATOM 1373 N N . ALA A 1 195 ? 5.803 6.562 -3.716 1.00 95.62 195 ALA A N 1
ATOM 1374 C CA . ALA A 1 195 ? 4.769 5.918 -2.922 1.00 95.62 195 ALA A CA 1
ATOM 1375 C C . ALA A 1 195 ? 5.412 4.912 -1.964 1.00 95.62 195 ALA A C 1
ATOM 1377 O O . ALA A 1 195 ? 6.369 4.224 -2.328 1.00 95.62 195 ALA A O 1
ATOM 1378 N N . ILE A 1 196 ? 4.894 4.852 -0.741 1.00 97.00 196 ILE A N 1
ATOM 1379 C CA . ILE A 1 196 ? 5.439 4.058 0.360 1.00 97.00 196 ILE A CA 1
ATOM 1380 C C . ILE A 1 196 ? 4.319 3.237 0.993 1.00 97.00 196 ILE A C 1
ATOM 1382 O O . ILE A 1 196 ? 3.237 3.768 1.256 1.00 97.00 196 ILE A O 1
ATOM 1386 N N . ILE A 1 197 ? 4.608 1.965 1.263 1.00 98.38 197 ILE A N 1
ATOM 1387 C CA . ILE A 1 197 ? 3.799 1.100 2.122 1.00 98.38 197 ILE A CA 1
ATOM 1388 C C . ILE A 1 197 ? 4.685 0.634 3.276 1.00 98.38 197 ILE A C 1
ATOM 1390 O O . ILE A 1 197 ? 5.635 -0.123 3.061 1.00 98.38 197 ILE A O 1
ATOM 1394 N N . ASP A 1 198 ? 4.342 1.050 4.490 1.00 98.19 198 ASP A N 1
ATOM 1395 C CA . ASP A 1 198 ? 4.868 0.462 5.718 1.00 98.19 198 ASP A CA 1
ATOM 1396 C C . ASP A 1 198 ? 3.880 -0.582 6.228 1.00 98.19 198 ASP A C 1
ATOM 1398 O O . ASP A 1 198 ? 2.709 -0.275 6.469 1.00 98.19 198 ASP A O 1
ATOM 1402 N N . PHE A 1 199 ? 4.349 -1.811 6.410 1.00 98.06 199 PHE A N 1
ATOM 1403 C CA . PHE A 1 199 ? 3.604 -2.891 7.038 1.00 98.06 199 PHE A CA 1
ATOM 1404 C C . PHE A 1 199 ? 4.308 -3.310 8.328 1.00 98.06 199 PHE A C 1
ATOM 1406 O O . PHE A 1 199 ? 5.431 -3.807 8.289 1.00 98.06 199 PHE A O 1
ATOM 1413 N N . MET A 1 200 ? 3.638 -3.109 9.461 1.00 96.88 200 MET A N 1
ATOM 1414 C CA . MET A 1 200 ? 4.174 -3.315 10.812 1.00 96.88 200 MET A CA 1
ATOM 1415 C C . MET A 1 200 ? 3.320 -4.357 11.554 1.00 96.88 200 MET A C 1
ATOM 1417 O O . MET A 1 200 ? 2.414 -4.008 12.321 1.00 96.88 200 MET A O 1
ATOM 1421 N N . PRO A 1 201 ? 3.503 -5.658 11.269 1.00 93.62 201 PRO A N 1
ATOM 1422 C CA . PRO A 1 201 ? 2.747 -6.711 11.930 1.00 93.62 201 PRO A CA 1
ATOM 1423 C C . PRO A 1 201 ? 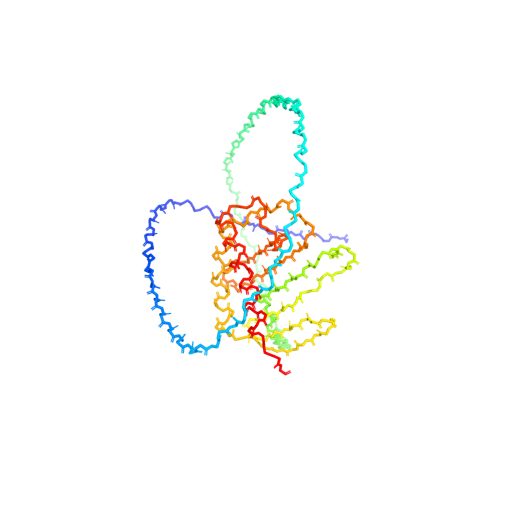3.129 -6.847 13.410 1.00 93.62 201 PRO A C 1
ATOM 1425 O O . PRO A 1 201 ? 4.159 -6.373 13.879 1.00 93.62 201 PRO A O 1
ATOM 1428 N N . ALA A 1 202 ? 2.291 -7.548 14.175 1.00 90.19 202 ALA A N 1
ATOM 1429 C CA . ALA A 1 202 ? 2.659 -7.911 15.537 1.00 90.19 202 ALA A CA 1
ATOM 1430 C C . ALA A 1 202 ? 3.822 -8.931 15.533 1.00 90.19 202 ALA A C 1
ATOM 1432 O O . ALA A 1 202 ? 3.827 -9.835 14.692 1.00 90.19 202 ALA A O 1
ATOM 1433 N N . PRO A 1 203 ? 4.753 -8.867 16.506 1.00 86.25 203 PRO A N 1
ATOM 1434 C CA . PRO A 1 203 ? 5.795 -9.879 16.666 1.00 86.25 203 PRO A CA 1
ATOM 1435 C C . PRO A 1 203 ? 5.212 -11.302 16.751 1.00 86.25 203 PRO A C 1
ATOM 1437 O O . PRO A 1 203 ? 4.150 -11.487 17.357 1.00 86.25 203 PRO A O 1
ATOM 1440 N N . PRO A 1 204 ? 5.896 -12.325 16.203 1.00 91.44 204 PRO A N 1
ATOM 1441 C CA . PRO A 1 204 ? 7.304 -12.334 15.784 1.00 91.44 204 PRO A CA 1
ATOM 1442 C C . PRO A 1 204 ? 7.558 -11.932 14.322 1.00 91.44 204 PRO A C 1
ATOM 1444 O O . PRO A 1 204 ? 8.697 -12.035 13.866 1.00 91.44 204 PRO A O 1
ATOM 1447 N N . ASP A 1 205 ? 6.524 -11.522 13.587 1.00 91.94 205 ASP A N 1
ATOM 1448 C CA . ASP A 1 205 ? 6.679 -11.099 12.198 1.00 91.94 205 ASP A CA 1
ATOM 1449 C C . ASP A 1 205 ? 7.543 -9.826 12.109 1.00 91.94 205 ASP A C 1
ATOM 1451 O O . ASP A 1 205 ? 7.583 -9.022 13.040 1.00 91.94 205 ASP A O 1
ATOM 1455 N N . GLN A 1 206 ? 8.256 -9.664 10.992 1.00 93.25 206 GLN A N 1
ATOM 1456 C CA . GLN A 1 206 ? 9.113 -8.504 10.742 1.00 93.25 206 GLN A CA 1
ATOM 1457 C C . GLN A 1 206 ? 8.364 -7.403 9.994 1.00 93.25 206 GLN A C 1
ATOM 1459 O O . GLN A 1 206 ? 7.522 -7.691 9.138 1.00 93.25 206 GLN A O 1
ATOM 1464 N N . ASP A 1 207 ? 8.742 -6.160 10.283 1.00 96.31 207 ASP A N 1
ATOM 1465 C CA . ASP A 1 207 ? 8.290 -4.988 9.544 1.00 96.31 207 ASP A CA 1
ATOM 1466 C C . ASP A 1 207 ? 8.771 -5.049 8.089 1.00 96.31 207 ASP A C 1
ATOM 1468 O O . ASP A 1 207 ? 9.894 -5.470 7.794 1.00 96.31 207 ASP A O 1
ATOM 1472 N N . VAL A 1 208 ? 7.915 -4.607 7.171 1.00 97.94 208 VAL A N 1
ATOM 1473 C CA . VAL A 1 208 ? 8.205 -4.521 5.739 1.00 97.94 208 VAL A CA 1
ATOM 1474 C C . VAL A 1 208 ? 7.998 -3.081 5.288 1.00 97.94 208 VAL A C 1
ATOM 1476 O O . VAL A 1 208 ? 6.909 -2.532 5.427 1.00 97.94 208 VAL A O 1
ATOM 1479 N N . HIS A 1 209 ? 9.042 -2.493 4.710 1.00 97.81 209 HIS A N 1
ATOM 1480 C CA . HIS A 1 209 ? 9.032 -1.145 4.153 1.00 97.81 209 HIS A CA 1
ATOM 1481 C C . HIS A 1 209 ? 9.236 -1.222 2.640 1.00 97.81 209 HIS A C 1
ATOM 1483 O O . HIS A 1 209 ? 10.312 -1.605 2.175 1.00 97.81 209 HIS A O 1
ATOM 1489 N N . LEU A 1 210 ? 8.201 -0.887 1.868 1.00 98.06 210 LEU A N 1
ATOM 1490 C CA . LEU A 1 210 ? 8.258 -0.854 0.407 1.00 98.06 210 LEU A CA 1
ATOM 1491 C C . LEU A 1 210 ? 8.210 0.592 -0.075 1.00 98.06 210 LEU A C 1
ATOM 1493 O O . LEU A 1 210 ? 7.282 1.323 0.265 1.00 98.06 210 LEU A O 1
ATOM 1497 N N . VAL A 1 211 ? 9.169 0.980 -0.916 1.00 96.06 211 VAL A N 1
ATOM 1498 C CA . VAL A 1 211 ? 9.229 2.309 -1.538 1.00 96.06 211 VAL A CA 1
ATOM 1499 C C . VAL A 1 211 ? 9.356 2.155 -3.041 1.00 96.06 211 VAL A C 1
ATOM 1501 O O . VAL A 1 211 ? 10.259 1.472 -3.527 1.00 96.06 211 VAL A O 1
ATOM 1504 N N . VAL A 1 212 ? 8.488 2.842 -3.780 1.00 95.94 212 VAL A N 1
ATOM 1505 C CA . VAL A 1 212 ? 8.606 2.980 -5.231 1.00 95.94 212 VAL A CA 1
ATOM 1506 C C . VAL A 1 212 ? 8.792 4.451 -5.572 1.00 95.94 212 VAL A C 1
ATOM 1508 O O . VAL A 1 212 ? 7.874 5.260 -5.432 1.00 95.94 212 VAL A O 1
ATOM 1511 N N . TYR A 1 213 ? 9.988 4.785 -6.054 1.00 93.06 213 TYR A N 1
ATOM 1512 C CA . TYR A 1 213 ? 10.275 6.082 -6.660 1.00 93.06 213 TYR A CA 1
ATOM 1513 C C . TYR A 1 213 ? 9.726 6.130 -8.081 1.00 93.06 213 TYR A C 1
ATOM 1515 O O . TYR A 1 213 ? 9.860 5.162 -8.845 1.00 93.06 213 TYR A O 1
ATOM 1523 N N . SER A 1 214 ? 9.111 7.262 -8.419 1.00 92.94 214 SER A N 1
ATOM 1524 C CA . SER A 1 214 ? 8.402 7.484 -9.676 1.00 92.94 214 SER A CA 1
ATOM 1525 C C . SER A 1 214 ? 7.469 6.315 -10.016 1.00 92.94 214 SER A C 1
ATOM 1527 O O . SER A 1 214 ? 7.722 5.587 -10.978 1.00 92.94 214 SER A O 1
ATOM 1529 N N . PRO A 1 215 ? 6.406 6.078 -9.226 1.00 91.31 215 PRO A N 1
ATOM 1530 C CA . PRO A 1 215 ? 5.572 4.883 -9.368 1.00 91.31 215 PRO A CA 1
ATOM 1531 C C . PRO A 1 215 ? 4.885 4.756 -10.737 1.00 91.31 215 PRO A C 1
ATOM 1533 O O . PRO A 1 215 ? 4.556 3.645 -11.139 1.00 91.31 215 PRO A O 1
ATOM 1536 N N . GLY A 1 216 ? 4.723 5.858 -11.481 1.00 89.12 216 GLY A N 1
ATOM 1537 C CA . GLY A 1 216 ? 4.205 5.856 -12.855 1.00 89.12 216 GLY A CA 1
ATOM 1538 C C . GLY A 1 216 ? 5.259 5.677 -13.957 1.00 89.12 216 GLY A C 1
ATOM 1539 O O . GLY A 1 216 ? 4.894 5.492 -15.116 1.00 89.12 216 GLY A O 1
ATOM 1540 N N . ALA A 1 217 ? 6.555 5.732 -13.634 1.00 93.25 217 ALA A N 1
ATOM 1541 C CA . ALA A 1 217 ? 7.623 5.617 -14.620 1.00 93.25 217 ALA A CA 1
ATOM 1542 C C . ALA A 1 217 ? 7.984 4.148 -14.886 1.00 93.25 217 ALA A C 1
ATOM 1544 O O . ALA A 1 217 ? 8.249 3.377 -13.960 1.00 93.25 217 ALA A O 1
ATOM 1545 N N . VAL A 1 218 ? 8.037 3.786 -16.171 1.00 94.00 218 VAL A N 1
ATOM 1546 C CA . VAL A 1 218 ? 8.337 2.420 -16.641 1.00 94.00 218 VAL A CA 1
ATOM 1547 C C . VAL A 1 218 ? 9.576 2.335 -17.534 1.00 94.00 218 VAL A C 1
ATOM 1549 O O . VAL A 1 218 ? 10.035 1.237 -17.856 1.00 94.00 218 VAL A O 1
ATOM 1552 N N . ASP A 1 219 ? 10.128 3.482 -17.929 1.00 93.81 219 ASP A N 1
ATOM 1553 C CA . ASP A 1 219 ? 11.289 3.552 -18.810 1.00 93.81 219 ASP A CA 1
ATOM 1554 C C . ASP A 1 219 ? 12.537 2.996 -18.122 1.00 93.81 219 ASP A C 1
ATOM 1556 O O . ASP A 1 219 ? 12.895 3.400 -17.013 1.00 93.81 219 ASP A O 1
ATOM 1560 N N . GLY A 1 220 ? 13.219 2.082 -18.816 1.00 93.94 220 GLY A N 1
ATOM 1561 C CA . GLY A 1 220 ? 14.411 1.399 -18.309 1.00 93.94 220 GLY A CA 1
ATOM 1562 C C . GLY A 1 220 ? 14.131 0.159 -17.454 1.00 93.94 220 GLY A C 1
ATOM 1563 O O . GLY A 1 220 ? 15.084 -0.489 -17.036 1.00 93.94 220 GLY A O 1
ATOM 1564 N N . LEU A 1 221 ? 12.863 -0.202 -17.224 1.00 96.38 221 LEU A N 1
ATOM 1565 C CA . LEU A 1 221 ? 12.495 -1.382 -16.438 1.00 96.38 221 LEU A CA 1
ATOM 1566 C C . LEU A 1 221 ? 12.311 -2.636 -17.300 1.00 96.38 221 LEU A C 1
ATOM 1568 O O . LEU A 1 221 ? 11.817 -2.570 -18.433 1.00 96.38 221 LEU A O 1
ATOM 1572 N N . THR A 1 222 ? 12.636 -3.796 -16.729 1.00 97.88 222 THR A N 1
ATOM 1573 C CA . THR A 1 222 ? 12.260 -5.103 -17.288 1.00 97.88 222 THR A CA 1
ATOM 1574 C C . THR A 1 222 ? 10.759 -5.357 -17.123 1.00 97.88 222 THR A C 1
ATOM 1576 O O . THR A 1 222 ? 10.084 -4.693 -16.334 1.00 97.88 222 THR A O 1
ATOM 1579 N N . ASP A 1 223 ? 10.207 -6.327 -17.852 1.00 98.06 223 ASP A N 1
ATOM 1580 C CA . ASP A 1 223 ? 8.776 -6.643 -17.749 1.00 98.06 223 ASP A CA 1
ATOM 1581 C C . ASP A 1 223 ? 8.395 -7.199 -16.369 1.00 98.06 223 ASP A C 1
ATOM 1583 O O . ASP A 1 223 ? 7.349 -6.833 -15.832 1.00 98.06 223 ASP A O 1
ATOM 1587 N N . ASP A 1 224 ? 9.283 -7.972 -15.737 1.00 98.06 224 ASP A N 1
ATOM 1588 C CA . ASP A 1 224 ? 9.093 -8.451 -14.363 1.00 98.06 224 ASP A CA 1
ATOM 1589 C C . ASP A 1 224 ? 9.063 -7.291 -13.353 1.00 98.06 224 ASP A C 1
ATOM 1591 O O . ASP A 1 224 ? 8.202 -7.256 -12.470 1.00 98.06 224 ASP A O 1
ATOM 1595 N N . GLN A 1 225 ? 9.948 -6.298 -13.505 1.00 98.12 225 GLN A N 1
ATOM 1596 C CA . GLN A 1 225 ? 9.968 -5.102 -12.652 1.00 98.12 225 GLN A CA 1
ATOM 1597 C C . GLN A 1 225 ? 8.693 -4.267 -12.833 1.00 98.12 225 GLN A C 1
ATOM 1599 O O . GLN A 1 225 ? 8.100 -3.827 -11.846 1.00 98.12 225 GLN A O 1
ATOM 1604 N N . LYS A 1 226 ? 8.221 -4.090 -14.077 1.00 97.62 226 LYS A N 1
ATOM 1605 C CA . LYS A 1 226 ? 6.938 -3.416 -14.359 1.00 97.62 226 LYS A CA 1
ATOM 1606 C C . LYS A 1 226 ? 5.772 -4.153 -13.704 1.00 97.62 226 LYS A C 1
ATOM 1608 O O . LYS A 1 226 ? 4.936 -3.514 -13.069 1.00 97.62 226 LYS A O 1
ATOM 1613 N N . ALA A 1 227 ? 5.733 -5.482 -13.804 1.00 97.81 227 ALA A N 1
ATOM 1614 C CA . ALA A 1 227 ? 4.697 -6.293 -13.171 1.00 97.81 227 ALA A CA 1
ATOM 1615 C C . ALA A 1 227 ? 4.725 -6.169 -11.636 1.00 97.81 227 ALA A C 1
ATOM 1617 O O . ALA A 1 227 ? 3.676 -6.023 -11.011 1.00 97.81 227 ALA A O 1
ATOM 1618 N N . CYS A 1 228 ? 5.910 -6.162 -11.017 1.00 98.06 228 CYS A N 1
ATOM 1619 C CA . CYS A 1 228 ? 6.044 -5.965 -9.569 1.00 98.06 228 CYS A CA 1
ATOM 1620 C C . CYS A 1 228 ? 5.602 -4.563 -9.129 1.00 98.06 228 CYS A C 1
ATOM 1622 O O . CYS A 1 228 ? 4.892 -4.429 -8.133 1.00 98.06 228 CYS A O 1
ATOM 1624 N N . ARG A 1 229 ? 5.943 -3.520 -9.894 1.00 97.81 229 ARG A N 1
ATOM 1625 C CA . ARG A 1 229 ? 5.457 -2.153 -9.642 1.00 97.81 229 ARG A CA 1
ATOM 1626 C C . ARG A 1 229 ? 3.944 -2.024 -9.810 1.00 97.81 229 ARG A C 1
ATOM 1628 O O . ARG A 1 229 ? 3.310 -1.320 -9.029 1.00 97.81 229 ARG A O 1
ATOM 1635 N N . GLN A 1 230 ? 3.354 -2.719 -10.783 1.00 98.00 230 GLN A N 1
ATOM 1636 C CA . GLN A 1 230 ? 1.900 -2.751 -10.934 1.00 98.00 230 GLN A CA 1
ATOM 1637 C C . GLN A 1 230 ? 1.240 -3.388 -9.707 1.00 98.00 230 GLN A C 1
ATOM 1639 O O . GLN A 1 230 ? 0.343 -2.790 -9.124 1.00 98.00 230 GLN A O 1
ATOM 1644 N N . ARG A 1 231 ? 1.747 -4.537 -9.249 1.00 98.38 231 ARG A N 1
ATOM 1645 C CA . ARG A 1 231 ? 1.268 -5.201 -8.026 1.00 98.38 231 ARG A CA 1
ATOM 1646 C C . ARG A 1 231 ? 1.377 -4.299 -6.793 1.00 98.38 231 ARG A C 1
ATOM 1648 O O . ARG A 1 231 ? 0.445 -4.242 -5.997 1.00 98.38 231 ARG A O 1
ATOM 1655 N N . PHE A 1 232 ? 2.474 -3.550 -6.652 1.00 98.44 232 PHE A N 1
ATOM 1656 C CA . PHE A 1 232 ? 2.607 -2.540 -5.597 1.00 98.44 232 PHE A CA 1
ATOM 1657 C C . PHE A 1 232 ? 1.486 -1.490 -5.675 1.00 98.44 232 PHE A C 1
ATOM 1659 O O . PHE A 1 232 ? 0.817 -1.225 -4.673 1.00 98.44 232 PHE A O 1
ATOM 1666 N N . THR A 1 233 ? 1.247 -0.926 -6.864 1.00 97.81 233 THR A N 1
ATOM 1667 C CA . THR A 1 233 ? 0.158 0.037 -7.100 1.00 97.81 233 THR A CA 1
ATOM 1668 C C . THR A 1 233 ? -1.201 -0.565 -6.753 1.00 97.81 233 THR A C 1
ATOM 1670 O O . THR A 1 233 ? -2.008 0.089 -6.091 1.00 97.81 233 THR A O 1
ATOM 1673 N N . ASP A 1 234 ? -1.444 -1.815 -7.141 1.00 98.44 234 ASP A N 1
ATOM 1674 C CA . ASP A 1 234 ? -2.704 -2.508 -6.884 1.00 98.44 234 ASP A CA 1
ATOM 1675 C C . ASP A 1 234 ? -2.949 -2.692 -5.381 1.00 98.44 234 ASP A C 1
ATOM 1677 O O . ASP A 1 234 ? -4.055 -2.423 -4.916 1.00 98.44 234 ASP A O 1
ATOM 1681 N N . VAL A 1 235 ? -1.929 -3.062 -4.595 1.00 98.56 235 VAL A N 1
ATOM 1682 C CA . VAL A 1 235 ? -2.035 -3.135 -3.122 1.00 98.56 235 VAL A CA 1
ATOM 1683 C C . VAL A 1 235 ? -2.342 -1.769 -2.521 1.00 98.56 235 VAL A C 1
ATOM 1685 O O . VAL A 1 235 ? -3.230 -1.651 -1.671 1.00 98.56 235 VAL A O 1
ATOM 1688 N N . PHE A 1 236 ? -1.618 -0.737 -2.957 1.00 97.94 236 PHE A N 1
ATOM 1689 C CA . PHE A 1 236 ? -1.796 0.624 -2.460 1.00 97.94 236 PHE A CA 1
ATOM 1690 C C . PHE A 1 236 ? -3.239 1.100 -2.684 1.00 97.94 236 PHE A C 1
ATOM 1692 O O . PHE A 1 236 ? -3.903 1.572 -1.760 1.00 97.94 236 PHE A O 1
ATOM 1699 N N . GLN A 1 237 ? -3.756 0.911 -3.901 1.00 97.56 237 GLN A N 1
ATOM 1700 C CA . GLN A 1 237 ? -5.129 1.271 -4.256 1.00 97.56 237 GLN A CA 1
ATOM 1701 C C . GLN A 1 237 ? -6.160 0.370 -3.578 1.00 97.56 237 GLN A C 1
ATOM 1703 O O . GLN A 1 237 ? -7.214 0.852 -3.174 1.00 97.56 237 GLN A O 1
ATOM 1708 N N . HIS A 1 238 ? -5.875 -0.922 -3.413 1.00 98.25 238 HIS A N 1
ATOM 1709 C CA . HIS A 1 238 ? -6.766 -1.847 -2.719 1.00 98.25 238 HIS A CA 1
ATOM 1710 C C . HIS A 1 238 ? -7.054 -1.384 -1.288 1.00 98.25 238 HIS A C 1
ATOM 1712 O O . HIS A 1 238 ? -8.217 -1.323 -0.895 1.00 98.25 238 HIS A O 1
ATOM 1718 N N . LEU A 1 239 ? -6.021 -1.000 -0.533 1.00 98.38 239 LEU A N 1
ATOM 1719 C CA . LEU A 1 239 ? -6.179 -0.517 0.841 1.00 98.38 239 LEU A CA 1
ATOM 1720 C C . LEU A 1 239 ? -6.927 0.822 0.911 1.00 98.38 239 LEU A C 1
ATOM 1722 O O . LEU A 1 239 ? -7.809 0.969 1.755 1.00 98.38 239 LEU A O 1
ATOM 1726 N N . LEU A 1 240 ? -6.636 1.765 0.005 1.00 97.00 240 LEU A N 1
ATOM 1727 C CA . LEU A 1 240 ? -7.383 3.028 -0.089 1.00 97.00 240 LEU A CA 1
ATOM 1728 C C . LEU A 1 240 ? -8.862 2.804 -0.423 1.00 97.00 240 LEU A C 1
ATOM 1730 O O . LEU A 1 240 ? -9.734 3.401 0.198 1.00 97.00 240 LEU A O 1
ATOM 1734 N N . ASN A 1 241 ? -9.155 1.921 -1.375 1.00 97.81 241 ASN A N 1
ATOM 1735 C CA . ASN A 1 241 ? -10.524 1.640 -1.807 1.00 97.81 241 ASN A CA 1
ATOM 1736 C C . ASN A 1 241 ? -11.309 0.799 -0.790 1.00 97.81 241 ASN A C 1
ATOM 1738 O O . ASN A 1 241 ? -12.537 0.829 -0.792 1.00 97.81 241 ASN A O 1
ATOM 1742 N N . ALA A 1 242 ? -10.620 0.043 0.069 1.00 98.12 242 ALA A N 1
ATOM 1743 C CA . ALA A 1 242 ? -11.233 -0.731 1.145 1.00 98.12 242 ALA A CA 1
ATOM 1744 C C . ALA A 1 242 ? -11.595 0.120 2.377 1.00 98.12 242 ALA A C 1
ATOM 1746 O O . ALA A 1 242 ? -12.251 -0.388 3.292 1.00 98.12 242 ALA A O 1
ATOM 1747 N N . PHE A 1 243 ? -11.171 1.386 2.424 1.00 98.38 243 PHE A N 1
ATOM 1748 C CA . PHE A 1 243 ? -11.537 2.316 3.484 1.00 98.38 243 PHE A CA 1
ATOM 1749 C C . PHE A 1 243 ? -13.014 2.713 3.399 1.00 98.38 243 PHE A C 1
ATOM 1751 O O . PHE A 1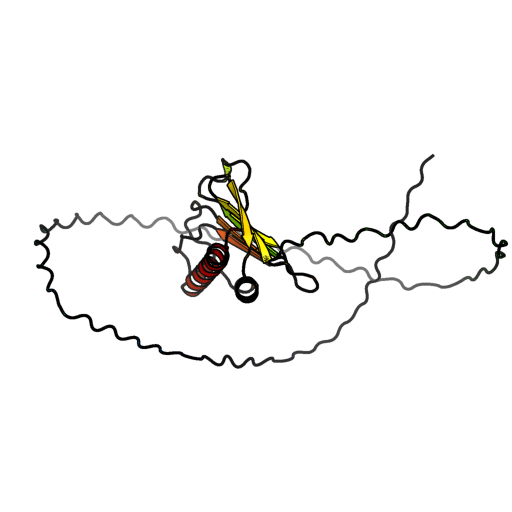 243 ? -13.524 3.111 2.352 1.00 98.38 243 PHE A O 1
ATOM 1758 N N . VAL A 1 244 ? -13.694 2.645 4.542 1.00 98.06 244 VAL A N 1
ATOM 1759 C CA . VAL A 1 244 ? -15.088 3.056 4.706 1.00 98.06 244 VAL A CA 1
ATOM 1760 C C . VAL A 1 244 ? -15.172 4.067 5.843 1.00 98.06 244 VAL A C 1
ATOM 1762 O O . VAL A 1 244 ? -14.888 3.735 6.997 1.00 98.06 244 VAL A O 1
ATOM 1765 N N . ALA A 1 245 ? -15.573 5.298 5.518 1.00 96.62 245 ALA A N 1
ATOM 1766 C CA . ALA A 1 245 ? -15.782 6.364 6.495 1.00 96.62 245 ALA A CA 1
ATOM 1767 C C . ALA A 1 245 ? -16.881 5.995 7.511 1.00 96.62 245 ALA A C 1
ATOM 1769 O O . ALA A 1 245 ? -17.829 5.278 7.177 1.00 96.62 245 ALA A O 1
ATOM 1770 N N . SER A 1 246 ? -16.739 6.463 8.755 1.00 90.31 246 SER A N 1
ATOM 1771 C CA . SER A 1 246 ? -17.677 6.226 9.868 1.00 90.31 246 SER A CA 1
ATOM 1772 C C . SER A 1 246 ? -18.278 7.515 10.414 1.00 90.31 246 SER A C 1
ATOM 1774 O O . SER A 1 246 ? -17.605 8.564 10.333 1.00 90.31 246 SER A O 1
#

pLDDT: mean 73.58, std 22.0, range [35.72, 98.56]

Radius of gyration: 31.89 Å; chains: 1; bounding box: 72×51×106 Å

Secondary structure (DSSP, 8-state):
-----PPPPPP---------------------------------PPPPPPPP-PPPPP-PPPPPPPPPPPPPPPPPPPPPPPPPPPPPP----------PPPPP-PPPPP-----------EEEEEEEE-TTGGGSSSPPPSEEEETTSEEEEEETTEEEEEEE-HHHHHHHHHHHHHHTTS-----S---S-EEEEEE-PSTTSPPEEEEEESTT--TT--HHHHHHHHHHHHHHHHHHHTEEE-

Foldseek 3Di:
DDDDDDDDDDDDDDDDDDDDDDDPDPPPDDPPPDDDDDDDDDDDDDDDPDDDDDDDDDDDDDDDDDDDDDDDDDDDDDDDDDDDDDDDDDDDDDDDDDDDDDDDDDDDDPDPPPPCPPPFDWFKFKWFQFFPSVVVVDGHTQKTATPVQWIWGADPNDTFTFGFDPVLSVVLVVLLVVLLPADLDAAPDQRGTKIWMWGDDDPPDDIGIDMDGNLVGDHPDDPSNVVSSVSVVVSSVSRVVRTDGD

Sequence (246 aa):
MRRLSAPGGFEHNAFGIRRRGMVTALATAVLLTGTIGFAQAGDAAPPPPAEPAVAAPPLTSAPAPGPAPAAPSSAPPVAPVTPVAPDQPAPVTTTPGAEPAPPVPVSPAPSTAPNTQKPWSTVFLLTSMPNSWENIGNPQPALEIWADGRAIERRNGQEIYGRVAAEATAAAATEVRALALADMGTANLTDQGAAIIDFMPAPPDQDVHLVVYSPGAVDGLTDDQKACRQRFTDVFQHLLNAFVAS